Protein AF-A0AAV6TKI2-F1 (afdb_monomer_lite)

pLDDT: mean 81.71, std 17.54, range [33.69, 98.69]

Secondary structure (DSSP, 8-state):
-----------S--------HHHHHHHHHHHHHTTSEE--TT-S--S-EEHHHIIIIIHHHTS---TTTB-TTTTTSSB--GGGTTSHHHHHHHHHHHHHH-THHHH-------TTHHHHHHHHHHHHHHHHHHHHHSTTHHHHHHHHHHHHHHHHHHHHHHHHHHHHHHHHHHHHHHHHHHHHHHHHHHHHHHHHHHHHHHHHHHHHHHHHHHHHHHHHTT-

Structure (mmCIF, N/CA/C/O backbone):
data_AF-A0AAV6TKI2-F1
#
_entry.id   AF-A0AAV6TKI2-F1
#
loop_
_atom_site.group_PDB
_atom_site.id
_atom_site.type_symbol
_atom_site.label_atom_id
_atom_site.label_alt_id
_atom_site.label_comp_id
_atom_site.label_asym_id
_atom_site.label_entity_id
_atom_site.label_seq_id
_atom_site.pdbx_PDB_ins_code
_atom_site.Cartn_x
_atom_site.Cartn_y
_atom_site.Cartn_z
_atom_site.occupancy
_atom_site.B_iso_or_equiv
_atom_site.auth_seq_id
_atom_site.auth_comp_id
_atom_site.auth_asym_id
_atom_site.auth_atom_id
_atom_site.pdbx_PDB_model_num
ATOM 1 N N . MET A 1 1 ? -56.346 10.505 -52.932 1.00 42.72 1 MET A N 1
ATOM 2 C CA . MET A 1 1 ? -55.672 11.186 -54.051 1.00 42.72 1 MET A CA 1
ATOM 3 C C . MET A 1 1 ? -55.663 12.659 -53.722 1.00 42.72 1 MET A C 1
ATOM 5 O O . MET A 1 1 ? -56.732 13.237 -53.723 1.00 42.72 1 MET A O 1
ATOM 9 N N . GLU A 1 2 ? -54.508 13.227 -53.391 1.00 39.06 2 GLU A N 1
ATOM 10 C CA . GLU A 1 2 ? -54.215 14.638 -53.656 1.00 39.06 2 GLU A CA 1
ATOM 11 C C . GLU A 1 2 ? -52.719 14.860 -53.462 1.00 39.06 2 GLU A C 1
ATOM 13 O O . GLU A 1 2 ? -52.149 14.730 -52.381 1.00 39.06 2 GLU A O 1
ATOM 18 N N . SER A 1 3 ? -52.081 15.075 -54.599 1.00 39.72 3 SER A N 1
ATOM 19 C CA . SER A 1 3 ? -50.695 15.447 -54.788 1.00 39.72 3 SER A CA 1
ATOM 20 C C . SER A 1 3 ? -50.534 16.945 -54.560 1.00 39.72 3 SER A C 1
ATOM 22 O O . SER A 1 3 ? -51.169 17.737 -55.253 1.00 39.72 3 SER A O 1
ATOM 24 N N . LEU A 1 4 ? -49.604 17.331 -53.687 1.00 37.88 4 LEU A N 1
ATOM 25 C CA . LEU A 1 4 ? -49.007 18.662 -53.713 1.00 37.88 4 LEU A CA 1
ATOM 26 C C . LEU A 1 4 ? -47.486 18.546 -53.765 1.00 37.88 4 LEU A C 1
ATOM 28 O O . LEU A 1 4 ? -46.812 18.188 -52.802 1.00 37.88 4 LEU A O 1
ATOM 32 N N . ASN A 1 5 ? -46.977 18.886 -54.945 1.00 42.78 5 ASN A N 1
ATOM 33 C CA . ASN A 1 5 ? -45.600 19.258 -55.202 1.00 42.78 5 ASN A CA 1
ATOM 34 C C . ASN A 1 5 ? -45.152 20.363 -54.234 1.00 42.78 5 ASN A C 1
ATOM 36 O O . ASN A 1 5 ? -45.720 21.456 -54.225 1.00 42.78 5 ASN A O 1
ATOM 40 N N . ARG A 1 6 ? -44.048 20.131 -53.521 1.00 35.41 6 ARG A N 1
ATOM 41 C CA . ARG A 1 6 ? -43.104 21.198 -53.178 1.00 35.41 6 ARG A CA 1
ATOM 42 C C . ARG A 1 6 ? -41.714 20.794 -53.625 1.00 35.41 6 ARG A C 1
ATOM 44 O O . ARG A 1 6 ? -41.025 20.000 -52.994 1.00 35.41 6 ARG A O 1
ATOM 51 N N . VAL A 1 7 ? -41.337 21.400 -54.740 1.00 39.75 7 VAL A N 1
ATOM 52 C CA . VAL A 1 7 ? -39.961 21.647 -55.143 1.00 39.75 7 VAL A CA 1
ATOM 53 C C . VAL A 1 7 ? -39.262 22.340 -53.970 1.00 39.75 7 VAL A C 1
ATOM 55 O O . VAL A 1 7 ? -39.586 23.479 -53.643 1.00 39.75 7 VAL A O 1
ATOM 58 N N . SER A 1 8 ? -38.345 21.636 -53.307 1.00 36.00 8 SER A N 1
ATOM 59 C CA . SER A 1 8 ? -37.343 22.268 -52.452 1.00 36.00 8 SER A CA 1
ATOM 60 C C . SER A 1 8 ? -36.069 22.367 -53.267 1.00 36.00 8 SER A C 1
ATOM 62 O O . SER A 1 8 ? -35.327 21.403 -53.455 1.00 36.00 8 SER A O 1
ATOM 64 N N . SER A 1 9 ? -35.904 23.549 -53.836 1.00 34.84 9 SER A N 1
ATOM 65 C CA . SER A 1 9 ? -34.719 24.042 -54.504 1.00 34.84 9 SER A CA 1
ATOM 66 C C . SER A 1 9 ? -33.498 23.784 -53.623 1.00 34.84 9 SER A C 1
ATOM 68 O O . SER A 1 9 ? -33.377 24.366 -52.548 1.00 34.84 9 SER A O 1
ATOM 70 N N . CYS A 1 10 ? -32.590 22.917 -54.074 1.00 37.88 10 CYS A N 1
ATOM 71 C CA . CYS A 1 10 ? -31.246 22.832 -53.513 1.00 37.88 10 CYS A CA 1
ATOM 72 C C . CYS A 1 10 ? -30.584 24.209 -53.663 1.00 37.88 10 CYS A C 1
ATOM 74 O O . CYS A 1 10 ? -30.374 24.641 -54.802 1.00 37.88 10 CYS A O 1
ATOM 76 N N . PRO A 1 11 ? -30.218 24.901 -52.570 1.00 41.47 11 PRO A N 1
ATOM 77 C CA . PRO A 1 11 ? -29.364 26.061 -52.683 1.00 41.47 11 PRO A CA 1
ATOM 78 C C . PRO A 1 11 ? -27.995 25.570 -53.142 1.00 41.47 11 PRO A C 1
ATOM 80 O O . PRO A 1 11 ? -27.318 24.786 -52.473 1.00 41.47 11 PRO A O 1
ATOM 83 N N . LEU A 1 12 ? -27.640 26.020 -54.336 1.00 41.16 12 LEU A N 1
ATOM 84 C CA . LEU A 1 12 ? -26.292 26.046 -54.859 1.00 41.16 12 LEU A CA 1
ATOM 85 C C . LEU A 1 12 ? -25.315 26.546 -53.784 1.00 41.16 12 LEU A C 1
ATOM 87 O O . LEU A 1 12 ? -25.521 27.597 -53.189 1.00 41.16 12 LEU A O 1
ATOM 91 N N . ILE A 1 13 ? -24.230 25.786 -53.625 1.00 45.56 13 ILE A N 1
ATOM 92 C CA . ILE A 1 13 ? -22.906 26.279 -53.235 1.00 45.56 13 ILE A CA 1
ATOM 93 C C . ILE A 1 13 ? -22.903 26.961 -51.855 1.00 45.56 13 ILE A C 1
ATOM 95 O O . ILE A 1 13 ? -22.766 28.173 -51.711 1.00 45.56 13 ILE A O 1
ATOM 99 N N . GLY A 1 14 ? -22.993 26.132 -50.811 1.00 33.69 14 GLY A N 1
ATOM 100 C CA . GLY A 1 14 ? -22.480 26.501 -49.492 1.00 33.69 14 GLY A CA 1
ATOM 101 C C . GLY A 1 14 ? -20.978 26.816 -49.574 1.00 33.69 14 GLY A C 1
ATOM 102 O O . GLY A 1 14 ? -20.303 26.314 -50.480 1.00 33.69 14 GLY A O 1
ATOM 103 N N . PRO A 1 15 ? -20.459 27.655 -48.661 1.00 38.88 15 PRO A N 1
ATOM 104 C CA . PRO A 1 15 ? -19.140 28.267 -48.768 1.00 38.88 15 PRO A CA 1
ATOM 105 C C . PRO A 1 15 ? -18.095 27.191 -49.025 1.00 38.88 15 PRO A C 1
ATOM 107 O O . PRO A 1 15 ? -18.151 26.128 -48.404 1.00 38.88 15 PRO A O 1
ATOM 110 N N . THR A 1 16 ? -17.159 27.459 -49.940 1.00 48.41 16 THR A N 1
ATOM 111 C CA . THR A 1 16 ? -15.923 26.689 -50.096 1.00 48.41 16 THR A CA 1
ATOM 112 C C . THR A 1 16 ? -15.377 26.427 -48.703 1.00 48.41 16 THR A C 1
ATOM 114 O O . THR A 1 16 ? -14.825 27.331 -48.076 1.00 48.41 16 THR A O 1
ATOM 117 N N . ILE A 1 17 ? -15.629 25.223 -48.179 1.00 54.22 17 ILE A N 1
ATOM 118 C CA . ILE A 1 17 ? -15.127 24.803 -46.881 1.00 54.22 17 ILE A CA 1
ATOM 119 C C . ILE A 1 17 ? -13.629 24.857 -47.090 1.00 54.22 17 ILE A C 1
ATOM 121 O O . ILE A 1 17 ? -13.087 23.994 -47.781 1.00 54.22 17 ILE A O 1
ATOM 125 N N . ASN A 1 18 ? -12.995 25.910 -46.571 1.00 52.28 18 ASN A N 1
ATOM 126 C CA . ASN A 1 18 ? -11.557 25.984 -46.417 1.00 52.28 18 ASN A CA 1
ATOM 127 C C . ASN A 1 18 ? -11.199 24.717 -45.659 1.00 52.28 18 ASN A C 1
ATOM 129 O O . ASN A 1 18 ? -11.422 24.612 -44.453 1.00 52.28 18 ASN A O 1
ATOM 133 N N . SER A 1 19 ? -10.801 23.689 -46.404 1.00 60.97 19 SER A N 1
ATOM 134 C CA . SER A 1 19 ? -10.522 22.385 -45.846 1.00 60.97 19 SER A CA 1
ATOM 135 C C . SER A 1 19 ? -9.403 22.617 -44.857 1.00 60.97 19 SER A C 1
ATOM 137 O O . SER A 1 19 ? -8.318 23.029 -45.273 1.00 60.97 19 SER A O 1
ATOM 139 N N . SER A 1 20 ? -9.698 22.431 -43.567 1.00 77.88 20 SER A N 1
ATOM 140 C CA . SER A 1 20 ? -8.737 22.671 -42.496 1.00 77.88 20 SER A CA 1
ATOM 141 C C . SER A 1 20 ? -7.386 22.063 -42.894 1.00 77.88 20 SER A C 1
ATOM 143 O O . SER A 1 20 ? -7.364 20.932 -43.398 1.00 77.88 20 SER A O 1
ATOM 145 N N . PRO A 1 21 ? -6.255 22.756 -42.683 1.00 80.69 21 PRO A N 1
ATOM 146 C CA . PRO A 1 21 ? -4.934 22.199 -42.963 1.00 80.69 21 PRO A CA 1
ATOM 147 C C . PRO A 1 21 ? -4.733 20.799 -42.356 1.00 80.69 21 PRO A C 1
ATOM 149 O O . PRO A 1 21 ? -4.059 19.952 -42.946 1.00 80.69 21 PRO A O 1
ATOM 152 N N . LEU A 1 22 ? -5.385 20.507 -41.220 1.00 79.94 22 LEU A N 1
ATOM 153 C CA . LEU A 1 22 ? -5.382 19.181 -40.598 1.00 79.94 22 LEU A CA 1
ATOM 154 C C . LEU A 1 22 ? -6.193 18.142 -41.375 1.00 79.94 22 LEU A C 1
ATOM 156 O O . LEU A 1 22 ? -5.762 16.996 -41.463 1.00 79.94 22 LEU A O 1
ATOM 160 N N . TYR A 1 23 ? -7.320 18.526 -41.978 1.00 81.56 23 TYR A N 1
ATOM 161 C CA . TYR A 1 23 ? -8.088 17.647 -42.860 1.00 81.56 23 TYR A CA 1
ATOM 162 C C . TYR A 1 23 ? -7.275 17.261 -44.098 1.00 81.56 23 TYR A C 1
ATOM 164 O O . TYR A 1 23 ? -7.176 16.080 -44.424 1.00 81.56 23 TYR A O 1
ATOM 172 N N . VAL A 1 24 ? -6.632 18.236 -44.752 1.00 81.38 24 VAL A N 1
ATOM 173 C CA . VAL A 1 24 ? -5.765 17.979 -45.916 1.00 81.38 24 VAL A CA 1
ATOM 174 C C . VAL A 1 24 ? -4.606 17.064 -45.524 1.00 81.38 24 VAL A C 1
ATOM 176 O O . VAL A 1 24 ? -4.326 16.080 -46.207 1.00 81.38 24 VAL A O 1
ATOM 179 N N . ARG A 1 25 ? -3.967 17.332 -44.379 1.00 81.12 25 ARG A N 1
ATOM 180 C CA . ARG A 1 25 ? -2.873 16.509 -43.852 1.00 81.12 25 ARG A CA 1
ATOM 181 C C . ARG A 1 25 ? -3.316 15.079 -43.542 1.00 81.12 25 ARG A C 1
ATOM 183 O O . ARG A 1 25 ? -2.632 14.139 -43.937 1.00 81.12 25 ARG A O 1
ATOM 190 N N . TYR A 1 26 ? -4.448 14.907 -42.866 1.00 82.06 26 TYR A N 1
ATOM 191 C CA . TYR A 1 26 ? -5.026 13.599 -42.559 1.00 82.06 26 TYR A CA 1
ATOM 192 C C . TYR A 1 26 ? -5.370 12.821 -43.831 1.00 82.06 26 TYR A C 1
ATOM 194 O O . TYR A 1 26 ? -4.965 11.669 -43.985 1.00 82.06 26 TYR A O 1
ATOM 202 N N . HIS A 1 27 ? -6.048 13.468 -44.778 1.00 80.56 27 HIS A N 1
ATOM 203 C CA . HIS A 1 27 ? -6.454 12.839 -46.026 1.00 80.56 27 HIS A CA 1
ATOM 204 C C . HIS A 1 27 ? -5.249 12.438 -46.887 1.00 80.56 27 HIS A C 1
ATOM 206 O O . HIS A 1 27 ? -5.222 11.329 -47.418 1.00 80.56 27 HIS A O 1
ATOM 212 N N . ASN A 1 28 ? -4.220 13.288 -46.976 1.00 79.06 28 ASN A N 1
ATOM 213 C CA . ASN A 1 28 ? -2.973 12.957 -47.669 1.00 79.06 28 ASN A CA 1
ATOM 214 C C . ASN A 1 28 ? -2.253 11.778 -47.010 1.00 79.06 28 ASN A C 1
ATOM 216 O O . ASN A 1 28 ? -1.777 10.891 -47.714 1.00 79.06 28 ASN A O 1
ATOM 220 N N . LEU A 1 29 ? -2.209 11.723 -45.675 1.00 80.06 29 LEU A N 1
ATOM 221 C CA . LEU A 1 29 ? -1.614 10.592 -44.961 1.00 80.06 29 LEU A CA 1
ATOM 222 C C . LEU A 1 29 ? -2.352 9.290 -45.263 1.00 80.06 29 LEU A C 1
ATOM 224 O O . LEU A 1 29 ? -1.705 8.317 -45.636 1.00 80.06 29 LEU A O 1
ATOM 228 N N . ILE A 1 30 ? -3.685 9.276 -45.197 1.00 80.44 30 ILE A N 1
ATOM 229 C CA . ILE A 1 30 ? -4.452 8.084 -45.581 1.00 80.44 30 ILE A CA 1
ATOM 230 C C . ILE A 1 30 ? -4.172 7.722 -47.036 1.00 80.44 30 ILE A C 1
ATOM 232 O O . ILE A 1 30 ? -3.887 6.566 -47.327 1.00 80.44 30 ILE A O 1
ATOM 236 N N . TYR A 1 31 ? -4.244 8.696 -47.948 1.00 80.12 31 TYR A N 1
ATOM 237 C CA . TYR A 1 31 ? -4.097 8.471 -49.383 1.00 80.12 31 TYR A CA 1
ATOM 238 C C . TYR A 1 31 ? -2.733 7.871 -49.741 1.00 80.12 31 TYR A C 1
ATOM 240 O O . TYR A 1 31 ? -2.677 6.856 -50.432 1.00 80.12 31 TYR A O 1
ATOM 248 N N . HIS A 1 32 ? -1.644 8.442 -49.223 1.00 76.00 32 HIS A N 1
ATOM 249 C CA . HIS A 1 32 ? -0.286 7.960 -49.483 1.00 76.00 32 HIS A CA 1
ATOM 250 C C . HIS A 1 32 ? 0.039 6.639 -48.785 1.00 76.00 32 HIS A C 1
ATOM 252 O O . HIS A 1 32 ? 0.946 5.931 -49.217 1.00 76.00 32 HIS A O 1
ATOM 258 N N . ARG A 1 33 ? -0.690 6.291 -47.721 1.00 76.62 33 ARG A N 1
ATOM 259 C CA . ARG A 1 33 ? -0.453 5.078 -46.930 1.00 76.62 33 ARG A CA 1
ATOM 260 C C . ARG A 1 33 ? -1.453 3.961 -47.218 1.00 76.62 33 ARG A C 1
ATOM 262 O O . ARG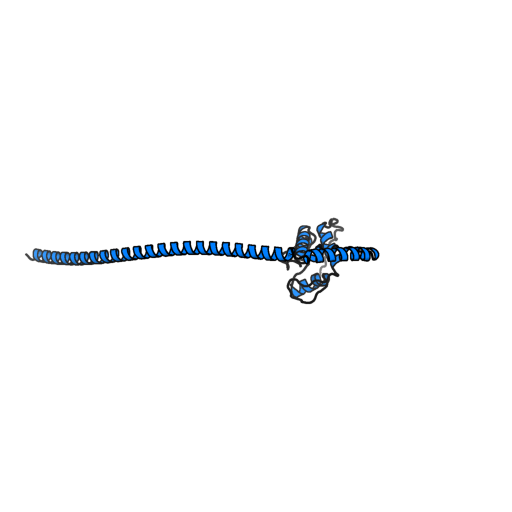 A 1 33 ? -1.364 2.920 -46.583 1.00 76.62 33 ARG A O 1
ATOM 269 N N . LYS A 1 34 ? -2.352 4.108 -48.203 1.00 73.06 34 LYS A N 1
ATOM 270 C CA . LYS A 1 34 ? -3.307 3.046 -48.591 1.00 73.06 34 LYS A CA 1
ATOM 271 C C . LYS A 1 34 ? -2.631 1.708 -48.901 1.00 73.06 34 LYS A C 1
ATOM 273 O O . LYS A 1 34 ? -3.230 0.673 -48.641 1.00 73.06 34 LYS A O 1
ATOM 278 N N . ALA A 1 35 ? -1.413 1.749 -49.443 1.00 73.19 35 ALA A N 1
ATOM 279 C CA . ALA A 1 35 ? -0.619 0.572 -49.792 1.00 73.19 35 ALA A CA 1
ATOM 280 C C . ALA A 1 35 ? 0.257 0.045 -48.639 1.00 73.19 35 ALA A C 1
ATOM 282 O O . ALA A 1 35 ? 0.903 -0.986 -48.796 1.00 73.19 35 ALA A O 1
ATOM 283 N N . CYS A 1 36 ? 0.312 0.736 -47.495 1.00 81.81 36 CYS A N 1
ATOM 284 C CA . CYS A 1 36 ? 1.012 0.217 -46.327 1.00 81.81 36 CYS A CA 1
ATOM 285 C C . CYS A 1 36 ? 0.222 -0.953 -45.746 1.00 81.81 36 CYS A C 1
ATOM 287 O O . CYS A 1 36 ? -0.996 -0.861 -45.574 1.00 81.81 36 CYS A O 1
ATOM 289 N N . LEU A 1 37 ? 0.940 -2.029 -45.439 1.00 85.56 37 LEU A N 1
ATOM 290 C CA . LEU A 1 37 ? 0.397 -3.135 -44.674 1.00 85.56 37 LEU A CA 1
ATOM 291 C C . LEU A 1 37 ? 0.392 -2.752 -43.197 1.00 85.56 37 LEU A C 1
ATOM 293 O O . LEU A 1 37 ? 1.377 -2.218 -42.685 1.00 85.56 37 LEU A O 1
ATOM 297 N N . VAL A 1 38 ? -0.727 -3.008 -42.536 1.00 85.75 38 VAL A N 1
ATOM 298 C CA . VAL A 1 38 ? -0.900 -2.827 -41.100 1.00 85.75 38 VAL A CA 1
ATOM 299 C C . VAL A 1 38 ? -1.464 -4.104 -40.503 1.00 85.75 38 VAL A C 1
ATOM 301 O O . VAL A 1 38 ? -2.279 -4.788 -41.120 1.00 85.75 38 VAL A O 1
ATOM 304 N N . THR A 1 39 ? -1.027 -4.419 -39.293 1.00 87.00 39 THR A N 1
ATOM 305 C CA . THR A 1 39 ? -1.658 -5.425 -38.445 1.00 87.00 39 THR A CA 1
ATOM 306 C C . THR A 1 39 ? -2.601 -4.725 -37.479 1.00 87.00 39 THR A C 1
ATOM 308 O O . THR A 1 39 ? -2.381 -3.571 -37.097 1.00 87.00 39 THR A O 1
ATOM 311 N N . CYS A 1 40 ? -3.686 -5.400 -37.102 1.00 87.00 40 CYS A N 1
ATOM 312 C CA . CYS A 1 40 ? -4.579 -4.838 -36.105 1.00 87.00 40 CYS A CA 1
ATOM 313 C C . CYS A 1 40 ? -3.856 -4.784 -34.747 1.00 87.00 40 CYS A C 1
ATOM 315 O O . CYS A 1 40 ? -3.429 -5.831 -34.258 1.00 87.00 40 CYS A O 1
ATOM 317 N N . PRO A 1 41 ? -3.758 -3.611 -34.094 1.00 83.12 41 PRO A N 1
ATOM 318 C CA . PRO A 1 41 ? -3.094 -3.486 -32.793 1.00 83.12 41 PRO A CA 1
ATOM 319 C C . PRO A 1 41 ? -3.847 -4.204 -31.661 1.00 83.12 41 PRO A C 1
ATOM 321 O O . PRO A 1 41 ? -3.321 -4.348 -30.563 1.00 83.12 41 PRO A O 1
ATOM 324 N N . PHE A 1 42 ? -5.073 -4.663 -31.926 1.00 83.62 42 PHE A N 1
ATOM 325 C CA . PHE A 1 42 ? -5.895 -5.445 -31.003 1.00 83.62 42 PHE A CA 1
ATOM 326 C C . PHE A 1 42 ? -5.818 -6.957 -31.270 1.00 83.62 42 PHE A C 1
ATOM 328 O O . PHE A 1 42 ? -6.586 -7.716 -30.686 1.00 83.62 42 PHE A O 1
ATOM 335 N N . SER A 1 43 ? -4.911 -7.393 -32.152 1.00 79.94 43 SER A N 1
ATOM 336 C CA . SER A 1 43 ? -4.570 -8.803 -32.402 1.00 79.94 43 SER A CA 1
ATOM 337 C C . SER A 1 43 ? -5.734 -9.709 -32.824 1.00 79.94 43 SER A C 1
ATOM 339 O O . SER A 1 43 ? -5.656 -10.925 -32.684 1.00 79.94 43 SER A O 1
ATOM 341 N N . CYS A 1 44 ? -6.817 -9.149 -33.366 1.00 82.94 44 CYS A N 1
ATOM 342 C CA . CYS A 1 44 ? -7.976 -9.920 -33.831 1.00 82.94 44 CYS A CA 1
ATOM 343 C C . CYS A 1 44 ? -7.785 -10.537 -35.230 1.00 82.94 44 CYS A C 1
ATOM 345 O O . CYS A 1 44 ? -8.542 -11.422 -35.616 1.00 82.94 44 CYS A O 1
ATOM 347 N N . SER A 1 45 ? -6.760 -10.112 -35.974 1.00 72.62 45 SER A N 1
ATOM 348 C CA . SER A 1 45 ? -6.309 -10.746 -37.217 1.00 72.62 45 SER A CA 1
ATOM 349 C C . SER A 1 45 ? -4.780 -10.783 -37.233 1.00 72.62 45 SER A C 1
ATOM 351 O O . SER A 1 45 ? -4.145 -9.731 -37.143 1.00 72.62 45 SER A O 1
ATOM 353 N N . GLY A 1 46 ? -4.194 -11.980 -37.327 1.00 76.06 46 GLY A N 1
ATOM 354 C CA . GLY A 1 46 ? -2.738 -12.154 -37.402 1.00 76.06 46 GLY A CA 1
ATOM 355 C C . GLY A 1 46 ? -2.137 -11.700 -38.736 1.00 76.06 46 GLY A C 1
ATOM 356 O O . GLY A 1 46 ? -0.967 -11.325 -38.785 1.00 76.06 46 GLY A O 1
ATOM 357 N N . ASP A 1 47 ? -2.945 -11.675 -39.798 1.00 86.62 47 ASP A N 1
ATOM 358 C CA . ASP A 1 47 ? -2.480 -11.347 -41.141 1.00 86.62 47 ASP A CA 1
ATOM 359 C C . ASP A 1 47 ? -2.406 -9.827 -41.372 1.00 86.62 47 ASP A C 1
ATOM 361 O O . ASP A 1 47 ? -3.369 -9.102 -41.083 1.00 86.62 47 ASP A O 1
ATOM 365 N N . PRO A 1 48 ? -1.285 -9.312 -41.914 1.00 88.31 48 PRO A N 1
ATOM 366 C CA . PRO A 1 48 ? -1.195 -7.930 -42.360 1.00 88.31 48 PRO A CA 1
ATOM 367 C C . PRO A 1 48 ? -2.196 -7.650 -43.485 1.00 88.31 48 PRO A C 1
ATOM 369 O O . PRO A 1 48 ? -2.283 -8.399 -44.455 1.00 88.31 48 PRO A O 1
ATOM 372 N N . MET A 1 49 ? -2.895 -6.522 -43.402 1.00 90.69 49 MET A N 1
ATOM 373 C CA . MET A 1 49 ? -3.847 -6.072 -44.423 1.00 90.69 49 MET A CA 1
ATOM 374 C C . MET A 1 49 ? -3.522 -4.659 -44.889 1.00 90.69 49 MET A C 1
ATOM 376 O O . MET A 1 49 ? -2.807 -3.914 -44.217 1.00 90.69 49 MET A O 1
ATOM 380 N N . SER A 1 50 ? -4.053 -4.252 -46.040 1.00 88.62 50 SER A N 1
ATOM 381 C CA . SER A 1 50 ? -3.845 -2.878 -46.506 1.00 88.62 50 SER A CA 1
ATOM 382 C C . SER A 1 50 ? -4.495 -1.871 -45.548 1.00 88.62 50 SER A C 1
ATOM 384 O O . SER A 1 50 ? -5.590 -2.098 -45.031 1.00 88.62 50 SER A O 1
ATOM 386 N N . PHE A 1 51 ? -3.878 -0.706 -45.341 1.00 85.81 51 PHE A N 1
ATOM 387 C CA . PHE A 1 51 ? -4.438 0.331 -44.463 1.00 85.81 51 PHE A CA 1
ATOM 388 C C . PHE A 1 51 ? -5.860 0.761 -44.874 1.00 85.81 51 PHE A C 1
ATOM 390 O O . PHE A 1 51 ? -6.705 1.080 -44.037 1.00 85.81 51 PHE A O 1
ATOM 397 N N . GLY A 1 52 ? -6.153 0.747 -46.178 1.00 84.75 52 GLY A N 1
ATOM 398 C CA . GLY A 1 52 ? -7.490 1.045 -46.696 1.00 84.75 52 GLY A CA 1
ATOM 399 C C . GLY A 1 52 ? -8.534 -0.047 -46.426 1.00 84.75 52 GLY A C 1
ATOM 400 O O . GLY A 1 52 ? -9.723 0.264 -46.356 1.00 84.75 52 GLY A O 1
ATOM 401 N N . GLU A 1 53 ? -8.116 -1.304 -46.306 1.00 88.69 53 GLU A N 1
ATOM 402 C CA . GLU A 1 53 ? -8.958 -2.441 -45.915 1.00 88.69 53 GLU A CA 1
ATOM 403 C C . GLU A 1 53 ? -9.179 -2.465 -44.404 1.00 88.69 53 GLU A C 1
ATOM 405 O O . GLU A 1 53 ? -10.327 -2.571 -43.967 1.00 88.69 53 GLU A O 1
ATOM 410 N N . PHE A 1 54 ? -8.121 -2.202 -43.630 1.00 89.62 54 PHE A N 1
ATOM 411 C CA . PHE A 1 54 ? -8.198 -2.005 -42.185 1.00 89.62 54 PHE A CA 1
ATOM 412 C C . PHE A 1 54 ? -9.282 -0.977 -41.821 1.00 89.62 54 PHE A C 1
ATOM 414 O O . PHE A 1 54 ? -10.222 -1.274 -41.086 1.00 89.62 54 PHE A O 1
ATOM 421 N N . LEU A 1 55 ? -9.225 0.223 -42.411 1.00 86.44 55 LEU A N 1
ATOM 422 C CA . LEU A 1 55 ? -10.173 1.295 -42.090 1.00 86.44 55 LEU A CA 1
ATOM 423 C C . LEU A 1 55 ? -11.614 1.045 -42.566 1.00 86.44 55 LEU A C 1
ATOM 425 O O . LEU A 1 55 ? -12.544 1.541 -41.931 1.00 86.44 55 LEU A O 1
ATOM 429 N N . ARG A 1 56 ? -11.820 0.353 -43.696 1.00 85.00 56 ARG A N 1
ATOM 430 C CA . ARG A 1 56 ? -13.156 0.216 -44.314 1.00 85.00 56 ARG A CA 1
ATOM 431 C C . ARG A 1 56 ? -13.900 -1.048 -43.904 1.00 85.00 56 ARG A C 1
ATOM 433 O O . ARG A 1 56 ? -15.116 -0.989 -43.743 1.00 85.00 56 ARG A O 1
ATOM 440 N N . VAL A 1 57 ? -13.185 -2.163 -43.808 1.00 87.88 57 VAL A N 1
ATOM 441 C CA . VAL A 1 57 ? -13.765 -3.498 -43.629 1.00 87.88 57 VAL A CA 1
ATOM 442 C C . VAL A 1 57 ? -13.531 -3.939 -42.194 1.00 87.88 57 VAL A C 1
ATOM 444 O O . VAL A 1 57 ? -14.479 -4.047 -41.421 1.00 87.88 57 VAL A O 1
ATOM 447 N N . HIS A 1 58 ? -12.266 -4.041 -41.790 1.00 91.81 58 HIS A N 1
ATOM 448 C CA . HIS A 1 58 ? -11.891 -4.593 -40.492 1.00 91.81 58 HIS A CA 1
ATOM 449 C C . HIS A 1 58 ? -12.475 -3.807 -39.309 1.00 91.81 58 HIS A C 1
ATOM 451 O O . HIS A 1 58 ? -13.135 -4.378 -38.444 1.00 91.81 58 HIS A O 1
ATOM 457 N N . MET A 1 59 ? -12.315 -2.480 -39.290 1.00 91.00 59 MET A N 1
ATOM 458 C CA . MET A 1 59 ? -12.850 -1.652 -38.201 1.00 91.00 59 MET A CA 1
ATOM 459 C C . MET A 1 59 ? -14.377 -1.732 -38.072 1.00 91.00 59 MET A C 1
ATOM 461 O O . MET A 1 59 ? -14.906 -1.646 -36.963 1.00 91.00 59 MET A O 1
ATOM 465 N N . LYS A 1 60 ? -15.086 -1.912 -39.190 1.00 90.56 60 LYS A N 1
ATOM 466 C CA . LYS A 1 60 ? -16.546 -2.002 -39.211 1.00 90.56 60 LYS A CA 1
ATOM 467 C C . LYS A 1 60 ? -17.031 -3.388 -38.791 1.00 90.56 60 LYS A C 1
ATOM 469 O O . LYS A 1 60 ? -17.972 -3.480 -38.015 1.00 90.56 60 LYS A O 1
ATOM 474 N N . GLU A 1 61 ? -16.423 -4.442 -39.317 1.00 92.31 61 GLU A N 1
ATOM 475 C CA . GLU A 1 61 ? -16.910 -5.815 -39.152 1.00 92.31 61 GLU A CA 1
ATOM 476 C C . GLU A 1 61 ? -16.409 -6.456 -37.857 1.00 92.31 61 GLU A C 1
ATOM 478 O O . GLU A 1 61 ? -17.174 -7.131 -37.176 1.00 92.31 61 GLU A O 1
ATOM 483 N N . VAL A 1 62 ? -15.157 -6.191 -37.474 1.00 91.69 62 VAL A N 1
ATOM 484 C CA . VAL A 1 62 ? -14.534 -6.796 -36.287 1.00 91.69 62 VAL A CA 1
ATOM 485 C C . VAL A 1 62 ? -14.758 -5.942 -35.043 1.00 91.69 62 VAL A C 1
ATOM 487 O O . VAL A 1 62 ? -15.107 -6.458 -33.985 1.00 91.69 62 VAL A O 1
ATOM 490 N N . HIS A 1 63 ? -14.595 -4.622 -35.166 1.00 89.06 63 HIS A N 1
ATOM 491 C CA . HIS A 1 63 ? -14.695 -3.702 -34.028 1.00 89.06 63 HIS A CA 1
ATOM 492 C C . HIS A 1 63 ? -16.026 -2.946 -33.945 1.00 89.06 63 HIS A C 1
ATOM 494 O O . HIS A 1 63 ? -16.217 -2.170 -33.012 1.00 89.06 63 HIS A O 1
ATOM 500 N N . GLN A 1 64 ? -16.947 -3.157 -34.893 1.00 91.44 64 GLN A N 1
ATOM 501 C CA . GLN A 1 64 ? -18.258 -2.490 -34.939 1.00 91.44 64 GLN A CA 1
ATOM 502 C C . GLN A 1 64 ? -18.170 -0.949 -34.934 1.00 91.44 64 GLN A C 1
ATOM 504 O O . GLN A 1 64 ? -19.110 -0.255 -34.545 1.00 91.44 64 GLN A O 1
ATOM 509 N N . VAL A 1 65 ? -17.050 -0.383 -35.404 1.00 90.06 65 VAL A N 1
ATOM 510 C CA . VAL A 1 65 ? -16.827 1.067 -35.452 1.00 90.06 65 VAL A CA 1
ATOM 511 C C . VAL A 1 65 ? -17.183 1.605 -36.831 1.00 90.06 65 VAL A C 1
ATOM 513 O O . VAL A 1 65 ? -16.541 1.297 -37.837 1.00 90.06 65 VAL A O 1
ATOM 516 N N . ASN A 1 66 ? -18.177 2.491 -36.885 1.00 85.69 66 ASN A N 1
ATOM 517 C CA . ASN A 1 66 ? -18.503 3.214 -38.107 1.00 85.69 66 ASN A CA 1
ATOM 518 C C . ASN A 1 66 ? -17.641 4.480 -38.233 1.00 85.69 66 ASN A C 1
ATOM 520 O O . ASN A 1 66 ? -17.909 5.497 -37.589 1.00 85.69 66 ASN A O 1
ATOM 524 N N . ALA A 1 67 ? -16.658 4.446 -39.137 1.00 82.88 67 ALA A N 1
ATOM 525 C CA . ALA A 1 67 ? -15.755 5.567 -39.422 1.00 82.88 67 ALA A CA 1
ATOM 526 C C . ALA A 1 67 ? -16.459 6.859 -39.900 1.00 82.88 67 ALA A C 1
ATOM 528 O O . ALA A 1 67 ? -15.819 7.905 -40.013 1.00 82.88 67 ALA A O 1
ATOM 529 N N . SER A 1 68 ? -17.768 6.815 -40.179 1.00 85.81 68 SER A N 1
ATOM 530 C CA . SER A 1 68 ? -18.576 7.999 -40.505 1.00 85.81 68 SER A CA 1
ATOM 531 C C . SER A 1 68 ? -18.915 8.849 -39.278 1.00 85.81 68 SER A C 1
ATOM 533 O O . SER A 1 68 ? -19.121 10.053 -39.428 1.00 85.81 68 SER A O 1
ATOM 535 N N . HIS A 1 69 ? -18.949 8.247 -38.085 1.00 90.12 69 HIS A N 1
ATOM 536 C CA . HIS A 1 69 ? -19.416 8.880 -36.841 1.00 90.12 69 HIS A CA 1
ATOM 537 C C . HIS A 1 69 ? -18.470 8.692 -35.655 1.00 90.12 69 HIS A C 1
ATOM 539 O O . HIS A 1 69 ? -18.699 9.264 -34.596 1.00 90.12 69 HIS A O 1
ATOM 545 N N . ALA A 1 70 ? -17.427 7.879 -35.809 1.00 91.81 70 ALA A N 1
ATOM 546 C CA . ALA A 1 70 ? -16.560 7.493 -34.711 1.00 91.81 70 ALA A CA 1
ATOM 547 C C . ALA A 1 70 ? -15.115 7.290 -35.180 1.00 91.81 70 ALA A C 1
ATOM 549 O O . ALA A 1 70 ? -14.856 6.905 -36.325 1.00 91.81 70 ALA A O 1
ATOM 550 N N . CYS A 1 71 ? -14.157 7.572 -34.298 1.00 93.50 71 CYS A N 1
ATOM 551 C CA . CYS A 1 71 ? -12.734 7.458 -34.596 1.00 93.50 71 CYS A CA 1
ATOM 552 C C . CYS A 1 71 ? -12.322 5.985 -34.734 1.00 93.50 71 CYS A C 1
ATOM 554 O O . CYS A 1 71 ? -12.415 5.244 -33.753 1.00 93.50 71 CYS A O 1
ATOM 556 N N . PRO A 1 72 ? -11.809 5.550 -35.903 1.00 87.75 72 PRO A N 1
ATOM 557 C CA . PRO A 1 72 ? -11.374 4.168 -36.085 1.00 87.75 72 PRO A CA 1
ATOM 558 C C . PRO A 1 72 ? -10.114 3.847 -35.271 1.00 87.75 72 PRO A C 1
ATOM 560 O O . PRO A 1 72 ? -9.834 2.694 -34.992 1.00 87.75 72 PRO A O 1
ATOM 563 N N . PHE A 1 73 ? -9.350 4.854 -34.857 1.00 90.94 73 PHE A N 1
ATOM 564 C CA . PHE A 1 73 ? -8.097 4.638 -34.144 1.00 90.94 73 PHE A CA 1
ATOM 565 C C . PHE A 1 73 ? -8.332 4.448 -32.635 1.00 90.94 73 PHE A C 1
ATOM 567 O O . PHE A 1 73 ? -7.768 3.553 -32.023 1.00 90.94 73 PHE A O 1
ATOM 574 N N . CYS A 1 74 ? -9.244 5.198 -32.015 1.00 91.56 74 CYS A N 1
ATOM 575 C CA . CYS A 1 74 ? -9.551 5.011 -30.592 1.00 91.56 74 CYS A CA 1
ATOM 576 C C . CYS A 1 74 ? -10.753 4.079 -30.342 1.00 91.56 74 CYS A C 1
ATOM 578 O O . CYS A 1 74 ? -11.435 4.229 -29.327 1.00 91.56 74 CYS A O 1
ATOM 580 N N . LEU A 1 75 ? -11.056 3.167 -31.276 1.00 88.62 75 LEU A N 1
ATOM 581 C CA . LEU A 1 75 ? -12.193 2.235 -31.203 1.00 88.62 75 LEU A CA 1
ATOM 582 C C . LEU A 1 75 ? -13.542 2.918 -30.908 1.00 88.62 75 LEU A C 1
ATOM 584 O O . LEU A 1 75 ? -14.353 2.439 -30.124 1.00 88.62 75 LEU A O 1
ATOM 588 N N . GLY A 1 76 ? -13.763 4.092 -31.495 1.00 87.81 76 GLY A N 1
ATOM 589 C CA . GLY A 1 76 ? -15.004 4.843 -31.340 1.00 87.81 76 GLY A CA 1
ATOM 590 C C . GLY A 1 76 ? -15.240 5.495 -29.975 1.00 87.81 76 GLY A C 1
ATOM 591 O O . GLY A 1 76 ? -16.329 6.021 -29.752 1.00 87.81 76 GLY A O 1
ATOM 592 N N . ARG A 1 77 ? -14.226 5.545 -29.093 1.00 91.31 77 ARG A N 1
ATOM 593 C CA . ARG A 1 77 ? -14.267 6.370 -27.864 1.00 91.31 77 ARG A CA 1
ATOM 594 C C . ARG A 1 77 ? -14.518 7.853 -28.149 1.00 91.31 77 ARG A C 1
ATOM 596 O O . ARG A 1 77 ? -15.099 8.544 -27.325 1.00 91.31 77 ARG A O 1
ATOM 603 N N . PHE A 1 78 ? -14.082 8.326 -29.312 1.00 92.88 78 PHE A N 1
ATOM 604 C CA . PHE A 1 78 ? -14.350 9.666 -29.804 1.00 92.88 78 PHE A CA 1
ATOM 605 C C . PHE A 1 78 ? -15.341 9.594 -30.963 1.00 92.88 78 PHE A C 1
ATOM 607 O O . PHE A 1 78 ? -15.109 8.866 -31.937 1.00 92.88 78 PHE A O 1
ATOM 614 N N . GLN A 1 79 ? -16.436 10.341 -30.846 1.00 94.81 79 GLN A N 1
ATOM 615 C CA . GLN A 1 79 ? -17.560 10.350 -31.781 1.00 94.81 79 GLN A CA 1
ATOM 616 C C . GLN A 1 79 ? -17.852 11.774 -32.246 1.00 94.81 79 GLN A C 1
ATOM 618 O O . GLN A 1 79 ? -17.502 12.736 -31.570 1.00 94.81 79 GLN A O 1
ATOM 623 N N . TRP A 1 80 ? -18.482 11.906 -33.408 1.00 94.12 80 TRP A N 1
ATOM 624 C CA . TRP A 1 80 ? -18.840 13.198 -33.988 1.00 94.12 80 TRP A CA 1
ATOM 625 C C . TRP A 1 80 ? -20.129 13.104 -34.802 1.00 94.12 80 TRP A C 1
ATOM 627 O O . TRP A 1 80 ? -20.495 12.045 -35.333 1.00 94.12 80 TRP A O 1
ATOM 637 N N . LEU A 1 81 ? -20.798 14.244 -34.978 1.00 92.88 81 LEU A N 1
ATOM 638 C CA . LEU A 1 81 ? -21.923 14.343 -35.902 1.00 92.88 81 LEU A CA 1
ATOM 639 C C . LEU A 1 81 ? -21.429 14.306 -37.350 1.00 92.88 81 LEU A C 1
ATOM 641 O O . LEU A 1 81 ? -20.334 14.760 -37.675 1.00 92.88 81 LEU A O 1
ATOM 645 N N . ARG A 1 82 ? -22.262 13.816 -38.277 1.00 87.31 82 ARG A N 1
ATOM 646 C CA . ARG A 1 82 ? -21.882 13.665 -39.698 1.00 87.31 82 ARG A CA 1
ATOM 647 C C . ARG A 1 82 ? -21.324 14.955 -40.317 1.00 87.31 82 ARG A C 1
ATOM 649 O O . ARG A 1 82 ? -20.406 14.901 -41.131 1.00 87.31 82 ARG A O 1
ATOM 656 N N . GLN A 1 83 ? -21.875 16.100 -39.921 1.00 89.88 83 GLN A N 1
ATOM 657 C CA . GLN A 1 83 ? -21.466 17.431 -40.378 1.00 89.88 83 GLN A CA 1
ATOM 658 C C . GLN A 1 83 ? -20.108 17.888 -39.819 1.00 89.88 83 GLN A C 1
ATOM 660 O O . GLN A 1 83 ? -19.417 18.688 -40.442 1.00 89.88 83 GLN A O 1
ATOM 665 N N . GLU A 1 84 ? -19.680 17.324 -38.692 1.00 89.62 84 GLU A N 1
ATOM 666 C CA . GLU A 1 84 ? -18.443 17.673 -37.989 1.00 89.62 84 GLU A CA 1
ATOM 667 C C . GLU A 1 84 ? -17.256 16.816 -38.427 1.00 89.62 84 GLU A C 1
ATOM 669 O O . GLU A 1 84 ? -16.128 17.090 -38.041 1.00 89.62 84 GLU A O 1
ATOM 674 N N . ALA A 1 85 ? -17.452 15.813 -39.288 1.00 86.38 85 ALA A N 1
ATOM 675 C CA . ALA A 1 85 ? -16.387 14.898 -39.713 1.00 86.38 85 ALA A CA 1
ATOM 676 C C . ALA A 1 85 ? -15.168 15.596 -40.364 1.00 86.38 85 ALA A C 1
ATOM 678 O O . ALA A 1 85 ? -14.101 14.986 -40.511 1.00 86.38 85 ALA A O 1
ATOM 679 N N . ARG A 1 86 ? -15.338 16.855 -40.796 1.00 87.56 86 ARG A N 1
ATOM 680 C CA . ARG A 1 86 ? -14.306 17.728 -41.378 1.00 87.56 86 ARG A CA 1
ATOM 681 C C . ARG A 1 86 ? -13.848 18.851 -40.439 1.00 87.56 86 ARG A C 1
ATOM 683 O O . ARG A 1 86 ? -13.020 19.658 -40.855 1.00 87.56 86 ARG A O 1
ATOM 690 N N . SER A 1 87 ? -14.361 18.911 -39.211 1.00 89.94 87 SER A N 1
ATOM 691 C CA . SER A 1 87 ? -13.953 19.911 -38.227 1.00 89.94 87 SER A CA 1
ATOM 692 C C . SER A 1 87 ? -12.474 19.745 -37.881 1.00 89.94 87 SER A C 1
ATOM 694 O O . SER A 1 87 ? -11.887 18.664 -38.015 1.00 89.94 87 SER A O 1
ATOM 696 N N . GLU A 1 88 ? -11.840 20.838 -37.474 1.00 90.12 88 GLU A N 1
ATOM 697 C CA . GLU A 1 88 ? -10.429 20.808 -37.106 1.00 90.12 88 GLU A CA 1
ATOM 698 C C . GLU A 1 88 ? -10.176 19.870 -35.921 1.00 90.12 88 GLU A C 1
ATOM 700 O O . GLU A 1 88 ? -9.234 19.081 -35.958 1.00 90.12 88 GLU A O 1
ATOM 705 N N . GLU A 1 89 ? -11.055 19.901 -34.921 1.00 91.44 89 GLU A N 1
ATOM 706 C CA . GLU A 1 89 ? -10.987 19.061 -33.727 1.00 91.44 89 GLU A CA 1
ATOM 707 C C . GLU A 1 89 ? -11.020 17.567 -34.071 1.00 91.44 89 GLU A C 1
ATOM 709 O O . GLU A 1 89 ? -10.137 16.813 -33.657 1.00 91.44 89 GLU A O 1
ATOM 714 N N . VAL A 1 90 ? -11.957 17.145 -34.928 1.00 91.62 90 VAL A N 1
ATOM 715 C CA . VAL A 1 90 ? -12.067 15.746 -35.366 1.00 91.62 90 VAL A CA 1
ATOM 716 C C . VAL A 1 90 ? -10.804 15.297 -36.103 1.00 91.62 90 VAL A C 1
ATOM 718 O O . VAL A 1 90 ? -10.309 14.188 -35.891 1.00 91.62 90 VAL A O 1
ATOM 721 N N . ASN A 1 91 ? -10.242 16.146 -36.969 1.00 90.19 91 ASN A N 1
ATOM 722 C CA . ASN A 1 91 ? -9.029 15.797 -37.712 1.00 90.19 91 ASN A CA 1
ATOM 723 C C . ASN A 1 91 ? -7.773 15.818 -36.836 1.00 90.19 91 ASN A C 1
ATOM 725 O O . ASN A 1 91 ? -6.889 14.984 -37.037 1.00 90.19 91 ASN A O 1
ATOM 729 N N . ARG A 1 92 ? -7.702 16.715 -35.847 1.00 92.94 92 ARG A N 1
ATOM 730 C CA . ARG A 1 92 ? -6.638 16.737 -34.838 1.00 92.94 92 ARG A CA 1
ATOM 731 C C . ARG A 1 92 ? -6.625 15.435 -34.047 1.00 92.94 92 ARG A C 1
ATOM 733 O O . ARG A 1 92 ? -5.611 14.742 -34.056 1.00 92.94 92 ARG A O 1
ATOM 740 N N . HIS A 1 93 ? -7.778 15.049 -33.506 1.00 94.38 93 HIS A N 1
ATOM 741 C CA . HIS A 1 93 ? -7.940 13.799 -32.772 1.00 94.38 93 HIS A CA 1
ATOM 742 C C . HIS A 1 93 ? -7.547 12.580 -33.625 1.00 94.38 93 HIS A C 1
ATOM 744 O O . HIS A 1 93 ? -6.751 11.742 -33.206 1.00 94.38 93 HIS A O 1
ATOM 750 N N . ARG A 1 94 ? -8.037 12.496 -34.872 1.00 91.88 94 ARG A N 1
ATOM 751 C CA . ARG A 1 94 ? -7.681 11.401 -35.794 1.00 91.88 94 ARG A CA 1
ATOM 752 C C . ARG A 1 94 ? -6.177 11.312 -36.044 1.00 91.88 94 ARG A C 1
ATOM 754 O O . ARG A 1 94 ? -5.638 10.209 -36.077 1.00 91.88 94 ARG A O 1
ATOM 761 N N . LEU A 1 95 ? -5.503 12.446 -36.237 1.00 89.56 95 LEU A N 1
ATOM 762 C CA . LEU A 1 95 ? -4.056 12.485 -36.451 1.00 89.56 95 LEU A CA 1
ATOM 763 C C . LEU A 1 95 ? -3.283 12.038 -35.210 1.00 89.56 95 LEU A C 1
ATOM 765 O O . LEU A 1 95 ? -2.310 11.304 -35.348 1.00 89.56 95 LEU A O 1
ATOM 769 N N . GLU A 1 96 ? -3.701 12.465 -34.022 1.00 92.06 96 GLU A N 1
ATOM 770 C CA . GLU A 1 96 ? -3.075 12.078 -32.755 1.00 92.06 96 GLU A CA 1
ATOM 771 C C . GLU A 1 96 ? -3.232 10.583 -32.487 1.00 92.06 96 GLU A C 1
ATOM 773 O O . GLU A 1 96 ? -2.237 9.899 -32.251 1.00 92.06 96 GLU A O 1
ATOM 778 N N . CYS A 1 97 ? -4.440 10.036 -32.635 1.00 92.62 97 CYS A N 1
ATOM 779 C CA . CYS A 1 97 ? -4.651 8.601 -32.465 1.00 92.62 97 CYS A CA 1
ATOM 780 C C . CYS A 1 97 ? -3.918 7.775 -33.529 1.00 92.62 97 CYS A C 1
ATOM 782 O O . CYS A 1 97 ? -3.361 6.727 -33.215 1.00 92.62 97 CYS A O 1
ATOM 784 N N . MET A 1 98 ? -3.862 8.249 -34.776 1.00 88.94 98 MET A N 1
ATOM 785 C CA . MET A 1 98 ? -3.105 7.569 -35.829 1.00 88.94 98 MET A CA 1
ATOM 786 C C . MET A 1 98 ? -1.598 7.571 -35.539 1.00 88.94 98 MET A C 1
ATOM 788 O O . MET A 1 98 ? -0.945 6.556 -35.761 1.00 88.94 98 MET A O 1
ATOM 792 N N . LYS A 1 99 ? -1.045 8.675 -35.017 1.00 89.12 99 LYS A N 1
ATOM 793 C CA . LYS A 1 99 ? 0.357 8.746 -34.567 1.00 89.12 99 LYS A CA 1
ATOM 794 C C . LYS A 1 99 ? 0.645 7.790 -33.421 1.00 89.12 99 LYS A C 1
ATOM 796 O O . LYS A 1 99 ? 1.690 7.155 -33.432 1.00 89.12 99 LYS A O 1
ATOM 801 N N . ALA A 1 100 ? -0.268 7.704 -32.458 1.00 88.50 100 ALA A N 1
ATOM 802 C CA . ALA A 1 100 ? -0.114 6.836 -31.301 1.00 88.50 100 ALA A CA 1
ATOM 803 C C . ALA A 1 100 ? -0.119 5.350 -31.691 1.00 88.50 100 ALA A C 1
ATOM 805 O O . ALA A 1 100 ? 0.677 4.581 -31.169 1.00 88.50 100 ALA A O 1
ATOM 806 N N . LEU A 1 101 ? -0.989 4.953 -32.624 1.00 84.75 101 LEU A N 1
ATOM 807 C CA . LEU A 1 101 ? -1.106 3.551 -33.042 1.00 84.75 101 LEU A CA 1
ATOM 808 C C . LEU A 1 101 ? -0.059 3.120 -34.057 1.00 84.75 101 LEU A C 1
ATOM 810 O O . LEU A 1 101 ? 0.336 1.960 -34.077 1.00 84.75 101 LEU A O 1
ATOM 814 N N . PHE A 1 102 ? 0.360 4.036 -34.926 1.00 83.38 102 PHE A N 1
ATOM 815 C CA . PHE A 1 102 ? 1.271 3.727 -36.019 1.00 83.38 102 PHE A CA 1
ATOM 816 C C . PHE A 1 102 ? 2.423 4.735 -36.060 1.00 83.38 102 PHE A C 1
ATOM 818 O O . PHE A 1 102 ? 2.553 5.470 -37.047 1.00 83.38 102 PHE A O 1
ATOM 825 N N . PRO A 1 103 ? 3.269 4.796 -35.014 1.00 82.25 103 PRO A N 1
ATOM 826 C CA . PRO A 1 103 ? 4.363 5.763 -34.944 1.00 82.25 103 PRO A CA 1
ATOM 827 C C . PRO A 1 103 ? 5.299 5.637 -36.151 1.00 82.25 103 PRO A C 1
ATOM 829 O O . PRO A 1 103 ? 5.706 6.648 -36.727 1.00 82.25 103 PRO A O 1
ATOM 832 N N . GLU A 1 104 ? 5.535 4.417 -36.631 1.00 76.81 104 GLU A N 1
ATOM 833 C CA . GLU A 1 104 ? 6.385 4.133 -37.794 1.00 76.81 104 GLU A CA 1
ATOM 834 C C . GLU A 1 104 ? 5.921 4.831 -39.082 1.00 76.81 104 GLU A C 1
ATOM 836 O O . GLU A 1 104 ? 6.731 5.269 -39.901 1.00 76.81 104 GLU A O 1
ATOM 841 N N . LEU A 1 105 ? 4.611 5.055 -39.246 1.00 71.31 105 LEU A N 1
ATOM 842 C CA . LEU A 1 105 ? 4.074 5.733 -40.431 1.00 71.31 105 LEU A CA 1
ATOM 843 C C . LEU A 1 105 ? 4.431 7.228 -40.486 1.00 71.31 105 LEU A C 1
ATOM 845 O O . LEU A 1 105 ? 4.287 7.852 -41.545 1.00 71.31 105 LEU A O 1
ATOM 849 N N . PHE A 1 106 ? 4.913 7.803 -39.382 1.00 71.94 106 PHE A N 1
ATOM 850 C CA . PHE A 1 106 ? 5.277 9.217 -39.273 1.00 71.94 106 PHE A CA 1
ATOM 851 C C . PHE A 1 106 ? 6.785 9.472 -39.306 1.00 71.94 106 PHE A C 1
ATOM 853 O O . PHE A 1 106 ? 7.180 10.603 -39.592 1.00 71.94 106 PHE A O 1
ATOM 860 N N . HIS A 1 107 ? 7.613 8.449 -39.079 1.00 66.69 107 HIS A N 1
ATOM 861 C CA . HIS A 1 107 ? 9.070 8.599 -39.002 1.00 66.69 107 HIS A CA 1
ATOM 862 C C . HIS A 1 107 ? 9.783 8.281 -40.325 1.00 66.69 107 HIS A C 1
ATOM 864 O O . HIS A 1 107 ? 10.864 8.808 -40.584 1.00 66.69 107 HIS A O 1
ATOM 870 N N . SER A 1 108 ? 9.167 7.521 -41.236 1.00 54.09 108 SER A N 1
ATOM 871 C CA . SER A 1 108 ? 9.797 7.213 -42.525 1.00 54.09 108 SER A CA 1
ATOM 872 C C . SER A 1 108 ? 9.599 8.331 -43.558 1.00 54.09 108 SER A C 1
ATOM 874 O O . SER A 1 108 ? 8.655 8.303 -44.355 1.00 54.09 108 SER A O 1
ATOM 876 N N . ARG A 1 109 ? 10.537 9.287 -43.614 1.00 48.75 109 ARG A N 1
ATOM 877 C CA . ARG A 1 109 ? 10.897 9.908 -44.899 1.00 48.75 109 ARG A CA 1
ATOM 878 C C . ARG A 1 109 ? 11.662 8.845 -45.675 1.00 48.75 109 ARG A C 1
ATOM 880 O O . ARG A 1 109 ? 12.834 8.647 -45.404 1.00 48.75 109 ARG A O 1
ATOM 887 N N . VAL A 1 110 ? 11.014 8.138 -46.598 1.00 46.25 110 VAL A N 1
ATOM 888 C CA . VAL A 1 110 ? 11.751 7.307 -47.561 1.00 46.25 110 VAL A CA 1
ATOM 889 C C . VAL A 1 110 ? 12.325 8.270 -48.600 1.00 46.25 110 VAL A C 1
ATOM 891 O O . VAL A 1 110 ? 11.544 8.828 -49.380 1.00 46.25 110 VAL A O 1
ATOM 894 N N . PRO A 1 111 ? 13.641 8.546 -48.614 1.00 44.88 111 PRO A N 1
ATOM 895 C CA . PRO A 1 111 ? 14.215 9.384 -49.648 1.00 44.88 111 PRO A CA 1
ATOM 896 C C . PRO A 1 111 ? 14.120 8.605 -50.962 1.00 44.88 111 PRO A C 1
ATOM 898 O O . PRO A 1 111 ? 14.435 7.416 -51.025 1.00 44.88 111 PRO A O 1
ATOM 901 N N . LYS A 1 112 ? 13.667 9.256 -52.035 1.00 47.06 112 LYS A N 1
ATOM 902 C CA . LYS A 1 112 ? 13.813 8.705 -53.386 1.00 47.06 112 LYS A CA 1
ATOM 903 C C . LYS A 1 112 ? 15.295 8.790 -53.765 1.00 47.06 112 LYS A C 1
ATOM 905 O O . LYS A 1 112 ? 15.720 9.783 -54.344 1.00 47.06 112 LYS A O 1
ATOM 910 N N . ILE A 1 113 ? 16.067 7.771 -53.398 1.00 46.72 113 ILE A N 1
ATOM 911 C CA . ILE A 1 113 ? 17.499 7.678 -53.704 1.00 46.72 113 ILE A CA 1
ATOM 912 C C . ILE A 1 113 ? 17.656 7.298 -55.180 1.00 46.72 113 ILE A C 1
ATOM 914 O O . ILE A 1 113 ? 17.100 6.291 -55.636 1.00 46.72 113 ILE A O 1
ATOM 918 N N . ARG A 1 114 ? 18.395 8.115 -55.942 1.00 49.34 114 ARG A N 1
ATOM 919 C CA . ARG A 1 114 ? 18.744 7.814 -57.337 1.00 49.34 114 ARG A CA 1
ATOM 920 C C . ARG A 1 114 ? 19.818 6.711 -57.369 1.00 49.34 114 ARG A C 1
ATOM 922 O O . ARG A 1 114 ? 20.634 6.634 -56.456 1.00 49.34 114 ARG A O 1
ATOM 929 N N . PRO A 1 115 ? 19.864 5.858 -58.407 1.00 50.56 115 PRO A N 1
ATOM 930 C CA . PRO A 1 115 ? 20.700 4.650 -58.417 1.00 50.56 115 PRO A CA 1
ATOM 931 C C . PRO A 1 115 ? 22.203 4.868 -58.165 1.00 50.56 115 PRO A C 1
ATOM 933 O O . PRO A 1 115 ? 22.832 3.992 -57.582 1.00 50.56 115 PRO A O 1
ATOM 936 N N . ASN A 1 116 ? 22.762 6.026 -58.535 1.00 54.75 116 ASN A N 1
ATOM 937 C CA . ASN A 1 116 ? 24.192 6.324 -58.369 1.00 54.75 116 ASN A CA 1
ATOM 938 C C . ASN A 1 116 ? 24.584 6.837 -56.973 1.00 54.75 116 ASN A C 1
ATOM 940 O O . ASN A 1 116 ? 25.755 6.752 -56.613 1.00 54.75 116 ASN A O 1
ATOM 944 N N . ASP A 1 117 ? 23.631 7.303 -56.162 1.00 49.84 117 ASP A N 1
ATOM 945 C CA . ASP A 1 117 ? 23.900 7.705 -54.773 1.00 49.84 117 ASP A CA 1
ATOM 946 C C . ASP A 1 117 ? 23.996 6.476 -53.856 1.00 49.84 117 ASP A C 1
ATOM 948 O O . ASP A 1 117 ? 24.758 6.471 -52.890 1.00 49.84 117 ASP A O 1
ATOM 952 N N . LYS A 1 118 ? 23.327 5.374 -54.236 1.00 53.53 118 LYS A N 1
ATOM 953 C CA . LYS A 1 118 ? 23.334 4.113 -53.483 1.00 53.53 118 LYS A CA 1
ATOM 954 C C . LYS A 1 118 ? 24.734 3.560 -53.283 1.00 53.53 118 LYS A C 1
ATOM 956 O O . LYS A 1 118 ? 25.027 3.088 -52.202 1.00 53.53 118 LYS A O 1
ATOM 961 N N . GLN A 1 119 ? 25.607 3.615 -54.285 1.00 58.16 119 GLN A N 1
ATOM 962 C CA . GLN A 1 119 ? 26.927 2.977 -54.210 1.00 58.16 119 GLN A CA 1
ATOM 963 C C . GLN A 1 119 ? 27.909 3.762 -53.320 1.00 58.16 119 GLN A C 1
ATOM 965 O O . GLN A 1 119 ? 28.777 3.176 -52.664 1.00 58.16 119 GLN A O 1
ATOM 970 N N . ARG A 1 120 ? 27.726 5.087 -53.240 1.00 58.78 120 ARG A N 1
ATOM 971 C CA . ARG A 1 120 ? 28.506 5.980 -52.376 1.00 58.78 120 ARG A CA 1
ATOM 972 C C . ARG A 1 120 ? 27.992 5.948 -50.937 1.00 58.78 120 ARG A C 1
ATOM 974 O O . ARG A 1 120 ? 28.801 5.820 -50.023 1.00 58.78 120 ARG A O 1
ATOM 981 N N . GLU A 1 121 ? 26.671 5.950 -50.752 1.00 60.03 121 GLU A N 1
ATOM 982 C CA . GLU A 1 121 ? 26.030 5.742 -49.449 1.00 60.03 121 GLU A CA 1
ATOM 983 C C . GLU A 1 121 ? 26.328 4.348 -48.893 1.00 60.03 121 GLU A C 1
ATOM 985 O O . GLU A 1 121 ? 26.628 4.229 -47.714 1.00 60.03 121 GLU A O 1
ATOM 990 N N . GLN A 1 122 ? 26.341 3.296 -49.720 1.00 67.44 122 GLN A N 1
ATOM 991 C CA . GLN A 1 122 ? 26.690 1.947 -49.261 1.00 67.44 122 GLN A CA 1
ATOM 992 C C . GLN A 1 122 ? 28.138 1.890 -48.773 1.00 67.44 122 GLN A C 1
ATOM 994 O O . GLN A 1 122 ? 28.405 1.314 -47.726 1.00 67.44 122 GLN A O 1
ATOM 999 N N . SER A 1 123 ? 29.068 2.520 -49.495 1.00 75.50 123 SER A N 1
ATOM 1000 C CA . SER A 1 123 ? 30.478 2.585 -49.091 1.00 75.50 123 SER A CA 1
ATOM 1001 C C . SER A 1 123 ? 30.676 3.382 -47.795 1.00 75.50 123 SER A C 1
ATOM 1003 O O . SER A 1 123 ? 31.466 2.972 -46.947 1.00 75.50 123 SER A O 1
ATOM 1005 N N . GLN A 1 124 ? 29.937 4.483 -47.609 1.00 77.75 124 GLN A N 1
ATOM 1006 C CA . GLN A 1 124 ? 29.940 5.251 -46.357 1.00 77.75 124 GLN A CA 1
ATOM 1007 C C . GLN A 1 124 ? 29.301 4.478 -45.201 1.00 77.75 124 GLN A C 1
ATOM 1009 O O . GLN A 1 124 ? 29.905 4.392 -44.138 1.00 77.75 124 GLN A O 1
ATOM 1014 N N . LEU A 1 125 ? 28.156 3.833 -45.427 1.00 73.44 125 LEU A N 1
ATOM 1015 C CA . LEU A 1 125 ? 27.496 2.975 -44.444 1.00 73.44 125 LEU A CA 1
ATOM 1016 C C . LEU A 1 125 ? 28.389 1.803 -44.038 1.00 73.44 125 LEU A C 1
ATOM 1018 O O . LEU A 1 125 ? 28.464 1.479 -42.863 1.00 73.44 125 LEU A O 1
ATOM 1022 N N . PHE A 1 126 ? 29.116 1.182 -44.969 1.00 81.00 126 PHE A N 1
ATOM 1023 C CA . PHE A 1 126 ? 30.066 0.119 -44.630 1.00 81.00 126 PHE A CA 1
ATOM 1024 C C . PHE A 1 126 ? 31.247 0.626 -43.793 1.00 81.00 126 PHE A C 1
ATOM 1026 O O . PHE A 1 126 ? 31.734 -0.111 -42.935 1.00 81.00 126 PHE A O 1
ATOM 1033 N N . ALA A 1 127 ? 31.707 1.859 -44.016 1.00 80.69 127 ALA A N 1
ATOM 1034 C CA . ALA A 1 127 ? 32.747 2.478 -43.197 1.00 80.69 127 ALA A CA 1
ATOM 1035 C C . ALA A 1 127 ? 32.225 2.846 -41.797 1.00 80.69 127 ALA A C 1
ATOM 1037 O O . ALA A 1 127 ? 32.881 2.525 -40.809 1.00 80.69 127 ALA A O 1
ATOM 1038 N N . GLU A 1 128 ? 31.025 3.424 -41.700 1.00 81.31 128 GLU A N 1
ATOM 1039 C CA . GLU A 1 128 ? 30.359 3.714 -40.424 1.00 81.31 128 GLU A CA 1
ATOM 1040 C C . GLU A 1 128 ? 30.048 2.439 -39.641 1.00 81.31 128 GLU A C 1
ATOM 1042 O O . GLU A 1 128 ? 30.333 2.375 -38.453 1.00 81.31 128 GLU A O 1
ATOM 1047 N N . ILE A 1 129 ? 29.539 1.391 -40.292 1.00 79.62 129 ILE A N 1
ATOM 1048 C CA . ILE A 1 129 ? 29.279 0.095 -39.652 1.00 79.62 129 ILE A CA 1
ATOM 1049 C C . ILE A 1 129 ? 30.584 -0.520 -39.148 1.00 79.62 129 ILE A C 1
ATOM 1051 O O . ILE A 1 129 ? 30.601 -1.062 -38.050 1.00 79.62 129 ILE A O 1
ATOM 1055 N N . LYS A 1 130 ? 31.687 -0.427 -39.903 1.00 80.31 130 LYS A N 1
ATOM 1056 C CA . LYS A 1 130 ? 32.998 -0.899 -39.430 1.00 80.31 130 LYS A CA 1
ATOM 1057 C C . LYS A 1 130 ? 33.507 -0.095 -38.237 1.00 80.31 130 LYS A C 1
ATOM 1059 O O . LYS A 1 130 ? 34.055 -0.701 -37.323 1.00 80.31 130 LYS A O 1
ATOM 1064 N N . GLN A 1 131 ? 33.311 1.222 -38.229 1.00 77.19 131 GLN A N 1
ATOM 1065 C CA . GLN A 1 131 ? 33.697 2.076 -37.107 1.00 77.19 131 GLN A CA 1
ATOM 1066 C C . GLN A 1 131 ? 32.845 1.780 -35.868 1.00 77.19 131 GLN A C 1
ATOM 1068 O O . GLN A 1 131 ? 33.390 1.525 -34.806 1.00 77.19 131 GLN A O 1
ATOM 1073 N N . LEU A 1 132 ? 31.523 1.692 -36.020 1.00 71.81 132 LEU A N 1
ATOM 1074 C CA . LEU A 1 132 ? 30.603 1.320 -34.943 1.00 71.81 132 LEU A CA 1
ATOM 1075 C C . LEU A 1 132 ? 30.877 -0.092 -34.425 1.00 71.81 132 LEU A C 1
ATOM 1077 O O . LEU A 1 132 ? 30.829 -0.321 -33.224 1.00 71.81 132 LEU A O 1
ATOM 1081 N N . HIS A 1 133 ? 31.191 -1.041 -35.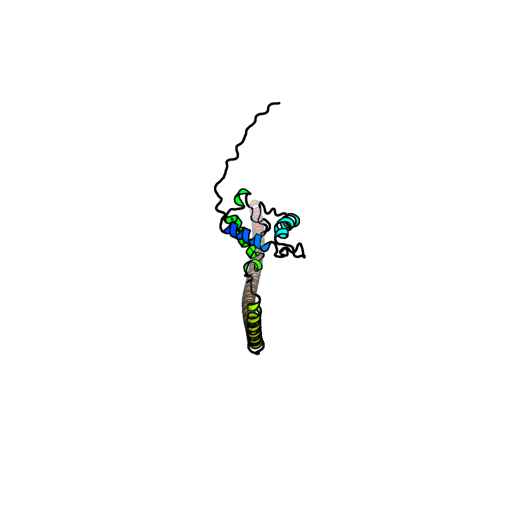308 1.00 73.38 133 HIS A N 1
ATOM 1082 C CA . HIS A 1 133 ? 31.602 -2.383 -34.911 1.00 73.38 133 HIS A CA 1
ATOM 1083 C C . HIS A 1 133 ? 32.924 -2.342 -34.142 1.00 73.38 133 HIS A C 1
ATOM 1085 O O . HIS A 1 133 ? 33.034 -3.003 -33.123 1.00 73.38 133 HIS A O 1
ATOM 1091 N N . HIS A 1 134 ? 33.902 -1.540 -34.566 1.00 71.56 134 HIS A N 1
ATOM 1092 C CA . HIS A 1 134 ? 35.145 -1.346 -33.822 1.00 71.56 134 HIS A CA 1
ATOM 1093 C C . HIS A 1 134 ? 34.911 -0.687 -32.453 1.00 71.56 134 HIS A C 1
ATOM 1095 O O . HIS A 1 134 ? 35.502 -1.129 -31.478 1.00 71.56 134 HIS A O 1
ATOM 1101 N N . ASP A 1 135 ? 34.008 0.287 -32.344 1.00 64.94 135 ASP A N 1
ATOM 1102 C CA . ASP A 1 135 ? 33.674 0.966 -31.083 1.00 64.94 135 ASP A CA 1
ATOM 1103 C C . ASP A 1 135 ? 32.843 0.076 -30.131 1.00 64.94 135 ASP A C 1
ATOM 1105 O O . ASP A 1 135 ? 32.949 0.185 -28.907 1.00 64.94 135 ASP A O 1
ATOM 1109 N N . LEU A 1 136 ? 32.026 -0.828 -30.685 1.00 62.94 136 LEU A N 1
ATOM 1110 C CA . LEU A 1 136 ? 31.278 -1.847 -29.939 1.00 62.94 136 LEU A CA 1
ATOM 1111 C C . LEU A 1 136 ? 32.164 -3.027 -29.510 1.00 62.94 136 LEU A C 1
ATOM 1113 O O . LEU A 1 136 ? 31.945 -3.584 -28.440 1.00 62.94 136 LEU A O 1
ATOM 1117 N N . VAL A 1 137 ? 33.138 -3.415 -30.340 1.00 65.25 137 VAL A N 1
ATOM 1118 C CA . VAL A 1 137 ? 34.025 -4.572 -30.113 1.00 65.25 137 VAL A CA 1
ATOM 1119 C C . VAL A 1 137 ? 35.281 -4.196 -29.325 1.00 65.25 137 VAL A C 1
ATOM 1121 O O . VAL A 1 137 ? 35.813 -5.040 -28.611 1.00 65.25 137 VAL A O 1
ATOM 1124 N N . CYS A 1 138 ? 35.751 -2.946 -29.384 1.00 59.09 138 CYS A N 1
ATOM 1125 C CA . CYS A 1 138 ? 36.770 -2.456 -28.461 1.00 59.09 138 CYS A CA 1
ATOM 1126 C C . CYS A 1 138 ? 36.201 -2.501 -27.037 1.00 59.09 138 CYS A C 1
ATOM 1128 O O . CYS A 1 138 ? 35.298 -1.747 -26.678 1.00 59.09 138 CYS A O 1
ATOM 1130 N N . GLU A 1 139 ? 36.757 -3.409 -26.236 1.00 55.09 139 GLU A N 1
ATOM 1131 C CA . GLU A 1 139 ? 36.244 -4.028 -25.003 1.00 55.09 139 GLU A CA 1
ATOM 1132 C C . GLU A 1 139 ? 35.999 -3.083 -23.799 1.00 55.09 139 GLU A C 1
ATOM 1134 O O . GLU A 1 139 ? 35.919 -3.517 -22.648 1.00 55.09 139 GLU A O 1
ATOM 1139 N N . GLY A 1 140 ? 35.866 -1.775 -24.023 1.00 61.22 140 GLY A N 1
ATOM 1140 C CA . GLY A 1 140 ? 35.678 -0.760 -22.986 1.00 61.22 140 GLY A CA 1
ATOM 1141 C C . GLY A 1 140 ? 34.225 -0.355 -22.723 1.00 61.22 140 GLY A C 1
ATOM 1142 O O . GLY A 1 140 ? 33.926 0.118 -21.630 1.00 61.22 140 GLY A O 1
ATOM 1143 N N . SER A 1 141 ? 33.310 -0.508 -23.686 1.00 69.38 141 SER A N 1
ATOM 1144 C CA . SER A 1 141 ? 31.921 -0.037 -23.538 1.00 69.38 141 SER A CA 1
ATOM 1145 C C . SER A 1 141 ? 31.032 -1.060 -22.822 1.00 69.38 141 SER A C 1
ATOM 1147 O O . SER A 1 141 ? 30.322 -0.706 -21.880 1.00 69.38 141 SER A O 1
ATOM 1149 N N . GLU A 1 142 ? 31.129 -2.340 -23.189 1.00 74.06 142 GLU A N 1
ATOM 1150 C CA . GLU A 1 142 ? 30.371 -3.426 -22.556 1.00 74.06 142 GLU A CA 1
ATOM 1151 C C . GLU A 1 142 ? 30.842 -3.704 -21.121 1.00 74.06 142 GLU A C 1
ATOM 1153 O O . GLU A 1 142 ? 30.020 -3.851 -20.216 1.00 74.06 142 GLU A O 1
ATOM 1158 N N . SER A 1 143 ? 32.157 -3.733 -20.885 1.00 79.44 143 SER A N 1
ATOM 1159 C CA . SER A 1 143 ? 32.736 -3.925 -19.548 1.00 79.44 143 SER A CA 1
ATOM 1160 C C . SER A 1 143 ? 32.334 -2.796 -18.595 1.00 79.44 143 SER A C 1
ATOM 1162 O O . SER A 1 143 ? 31.879 -3.055 -17.480 1.00 79.44 143 SER A O 1
ATOM 1164 N N . LYS A 1 144 ? 32.398 -1.543 -19.061 1.00 80.69 144 LYS A N 1
ATOM 1165 C CA . LYS A 1 144 ? 31.973 -0.363 -18.301 1.00 80.69 144 LYS A CA 1
ATOM 1166 C C . LYS A 1 144 ? 30.471 -0.352 -18.029 1.00 80.69 144 LYS A C 1
ATOM 1168 O O . LYS A 1 144 ? 30.071 -0.012 -16.920 1.00 80.69 144 LYS A O 1
ATOM 1173 N N . LEU A 1 145 ? 29.642 -0.749 -18.996 1.00 79.69 145 LEU A N 1
ATOM 1174 C CA . LEU A 1 145 ? 28.195 -0.847 -18.799 1.00 79.69 145 LEU A CA 1
ATOM 1175 C C . LEU A 1 145 ? 27.836 -1.962 -17.806 1.00 79.69 145 LEU A C 1
ATOM 1177 O O . LEU A 1 145 ? 27.022 -1.741 -16.914 1.00 79.69 145 LEU A O 1
ATOM 1181 N N . LYS A 1 146 ? 28.473 -3.137 -17.906 1.00 82.44 146 LYS A N 1
ATOM 1182 C CA . LYS A 1 146 ? 28.302 -4.233 -16.937 1.00 82.44 146 LYS A CA 1
ATOM 1183 C C . LYS A 1 146 ? 28.679 -3.798 -15.524 1.00 82.44 146 LYS A C 1
ATOM 1185 O O . LYS A 1 146 ? 27.975 -4.140 -14.578 1.00 82.44 146 LYS A O 1
ATOM 1190 N N . GLU A 1 147 ? 29.753 -3.028 -15.383 1.00 86.38 147 GLU A N 1
ATOM 1191 C CA . GLU A 1 147 ? 30.181 -2.497 -14.091 1.00 86.38 147 GLU A CA 1
ATOM 1192 C C . GLU A 1 147 ? 29.220 -1.426 -13.553 1.00 86.38 147 GLU A C 1
ATOM 1194 O O . GLU A 1 147 ? 28.865 -1.445 -12.379 1.00 86.38 147 GLU A O 1
ATOM 1199 N N . GLN A 1 148 ? 28.707 -0.537 -14.406 1.00 86.31 148 GLN A N 1
ATOM 1200 C CA . GLN A 1 148 ? 27.668 0.424 -14.018 1.00 86.31 148 GLN A CA 1
ATOM 1201 C C . GLN A 1 148 ? 26.379 -0.270 -13.564 1.00 86.31 148 GLN A C 1
ATOM 1203 O O . GLN A 1 148 ? 25.827 0.099 -12.532 1.00 86.31 148 GLN A O 1
ATOM 1208 N N . ILE A 1 149 ? 25.925 -1.296 -14.291 1.00 85.12 149 ILE A N 1
ATOM 1209 C CA . ILE A 1 149 ? 24.750 -2.093 -13.912 1.00 85.12 149 ILE A CA 1
ATOM 1210 C C . ILE A 1 149 ? 24.988 -2.785 -12.568 1.00 85.12 149 ILE A C 1
ATOM 1212 O O . ILE A 1 149 ? 24.115 -2.747 -11.706 1.00 85.12 149 ILE A O 1
ATOM 1216 N N . ARG A 1 150 ? 26.171 -3.378 -12.361 1.00 91.00 150 ARG A N 1
ATOM 1217 C CA . ARG A 1 150 ? 26.539 -4.015 -11.089 1.00 91.00 150 ARG A CA 1
ATOM 1218 C C . ARG A 1 150 ? 26.470 -3.024 -9.927 1.00 91.00 150 ARG A C 1
ATOM 1220 O O . ARG A 1 150 ? 25.858 -3.341 -8.914 1.00 91.00 150 ARG A O 1
ATOM 1227 N N . ASN A 1 151 ? 27.051 -1.837 -10.085 1.00 89.12 151 ASN A N 1
ATOM 1228 C CA . ASN A 1 151 ? 27.046 -0.810 -9.042 1.00 89.12 151 ASN A CA 1
ATOM 1229 C C . ASN A 1 151 ? 25.629 -0.301 -8.747 1.00 89.12 151 ASN A C 1
ATOM 1231 O O . ASN A 1 151 ? 25.239 -0.244 -7.588 1.00 89.12 151 ASN A O 1
ATOM 1235 N N . LEU A 1 152 ? 24.815 -0.052 -9.779 1.00 88.81 152 LEU A N 1
ATOM 1236 C CA . LEU A 1 152 ? 23.415 0.345 -9.598 1.00 88.81 152 LEU A CA 1
ATOM 1237 C C . LEU A 1 152 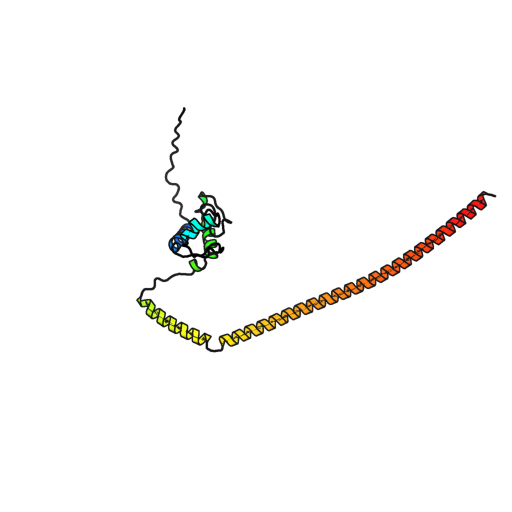? 22.584 -0.720 -8.869 1.00 88.81 152 LEU A C 1
ATOM 1239 O O . LEU A 1 152 ? 21.735 -0.371 -8.053 1.00 88.81 152 LEU A O 1
ATOM 1243 N N . LEU A 1 153 ? 22.820 -2.005 -9.149 1.00 85.31 153 LEU A N 1
ATOM 1244 C CA . LEU A 1 153 ? 22.153 -3.102 -8.444 1.00 85.31 153 LEU A CA 1
ATOM 1245 C C . LEU A 1 153 ? 22.576 -3.162 -6.971 1.00 85.31 153 LEU A C 1
ATOM 1247 O O . LEU A 1 153 ? 21.716 -3.270 -6.103 1.00 85.31 153 LEU A O 1
ATOM 1251 N N . LEU A 1 154 ? 23.874 -3.026 -6.680 1.00 88.94 154 LEU A N 1
ATOM 1252 C CA . LEU A 1 154 ? 24.380 -3.002 -5.304 1.00 88.94 154 LEU A CA 1
ATOM 1253 C C . LEU A 1 154 ? 23.832 -1.809 -4.507 1.00 88.94 154 LEU A C 1
ATOM 1255 O O . LEU A 1 154 ? 23.423 -1.981 -3.358 1.00 88.94 154 LEU A O 1
ATOM 1259 N N . ASP A 1 155 ? 23.780 -0.623 -5.117 1.00 87.88 155 ASP A N 1
ATOM 1260 C CA . ASP A 1 155 ? 23.242 0.588 -4.490 1.00 87.88 155 ASP A CA 1
ATOM 1261 C C . ASP A 1 155 ? 21.736 0.462 -4.224 1.00 87.88 155 ASP A C 1
ATOM 1263 O O . ASP A 1 155 ? 21.253 0.826 -3.148 1.00 87.88 155 ASP A O 1
ATOM 1267 N N . HIS A 1 156 ? 20.991 -0.093 -5.185 1.00 89.56 156 HIS A N 1
ATOM 1268 C CA . HIS A 1 156 ? 19.564 -0.359 -5.034 1.00 89.56 156 HIS A CA 1
ATOM 1269 C C . HIS A 1 156 ? 19.296 -1.355 -3.897 1.00 89.56 156 HIS A C 1
ATOM 1271 O O . HIS A 1 156 ? 18.460 -1.092 -3.029 1.00 89.56 156 HIS A O 1
ATOM 1277 N N . ASP A 1 157 ? 20.030 -2.468 -3.859 1.00 92.38 157 ASP A N 1
ATOM 1278 C CA . ASP A 1 157 ? 19.879 -3.483 -2.816 1.00 92.38 157 ASP A CA 1
ATOM 1279 C C . ASP A 1 157 ? 20.234 -2.915 -1.434 1.00 92.38 157 ASP A C 1
ATOM 1281 O O . ASP A 1 157 ? 19.507 -3.134 -0.464 1.00 92.38 157 ASP A O 1
ATOM 1285 N N . ALA A 1 158 ? 21.299 -2.114 -1.330 1.00 92.69 158 ALA A N 1
ATOM 1286 C CA . ALA A 1 158 ? 21.676 -1.449 -0.084 1.00 92.69 158 ALA A CA 1
ATOM 1287 C C . ALA A 1 158 ? 20.597 -0.467 0.410 1.00 92.69 158 ALA A C 1
ATOM 1289 O O . ALA A 1 158 ? 20.305 -0.415 1.614 1.00 92.69 158 ALA A O 1
ATOM 1290 N N . ALA A 1 159 ? 19.977 0.288 -0.502 1.00 90.94 159 ALA A N 1
ATOM 1291 C CA . ALA A 1 159 ? 18.895 1.210 -0.175 1.00 90.94 159 ALA A CA 1
ATOM 1292 C C . ALA A 1 159 ? 17.642 0.469 0.319 1.00 90.94 159 ALA A C 1
ATOM 1294 O O . ALA A 1 159 ? 17.092 0.827 1.367 1.00 90.94 159 ALA A O 1
ATOM 1295 N N . GLU A 1 160 ? 17.222 -0.597 -0.369 1.00 94.56 160 GLU A N 1
ATOM 1296 C CA . GLU A 1 160 ? 16.037 -1.363 0.034 1.00 94.56 160 GLU A CA 1
ATOM 1297 C C . GLU A 1 160 ? 16.279 -2.116 1.351 1.00 94.56 160 GLU A C 1
ATOM 1299 O O . GLU A 1 160 ? 15.417 -2.103 2.230 1.00 94.56 160 GLU A O 1
ATOM 1304 N N . ILE A 1 161 ? 17.479 -2.671 1.573 1.00 94.69 161 ILE A N 1
ATOM 1305 C CA . ILE A 1 161 ? 17.862 -3.266 2.865 1.00 94.69 161 ILE A CA 1
ATOM 1306 C C . ILE A 1 161 ? 17.779 -2.227 3.991 1.00 94.69 161 ILE A C 1
ATOM 1308 O O . ILE A 1 161 ? 17.275 -2.525 5.076 1.00 94.69 161 ILE A O 1
ATOM 1312 N N . THR A 1 162 ? 18.255 -1.004 3.754 1.00 96.00 162 THR A N 1
ATOM 1313 C CA . THR A 1 162 ? 18.212 0.077 4.752 1.00 96.00 162 THR A CA 1
ATOM 1314 C C . THR A 1 162 ? 16.773 0.457 5.098 1.00 96.00 162 THR A C 1
ATOM 1316 O O . THR A 1 162 ? 16.424 0.579 6.273 1.00 96.00 162 THR A O 1
ATOM 1319 N N . LYS A 1 163 ? 15.911 0.571 4.087 1.00 97.19 163 LYS A N 1
ATOM 1320 C CA . LYS A 1 163 ? 14.484 0.851 4.259 1.00 97.19 163 LYS A CA 1
ATOM 1321 C C . LYS A 1 163 ? 13.763 -0.266 5.017 1.00 97.19 163 LYS A C 1
ATOM 1323 O O . LYS A 1 163 ? 13.015 0.027 5.947 1.00 97.19 163 LYS A O 1
ATOM 1328 N N . LEU A 1 164 ? 14.017 -1.530 4.676 1.00 96.44 164 LEU A N 1
ATOM 1329 C CA . LEU A 1 164 ? 13.437 -2.681 5.375 1.00 96.44 164 LEU A CA 1
ATOM 1330 C C . LEU A 1 164 ? 13.887 -2.745 6.840 1.00 96.44 164 LEU A C 1
ATOM 1332 O O . LEU A 1 164 ? 13.072 -3.018 7.716 1.00 96.44 164 LEU A O 1
ATOM 1336 N N . ARG A 1 165 ? 15.154 -2.430 7.137 1.00 97.19 165 ARG A N 1
ATOM 1337 C CA . ARG A 1 165 ? 15.651 -2.334 8.522 1.00 97.19 165 ARG A CA 1
ATOM 1338 C C . ARG A 1 165 ? 14.949 -1.237 9.316 1.00 97.19 165 ARG A C 1
ATOM 1340 O O . ARG A 1 165 ? 14.567 -1.475 10.456 1.00 97.19 165 ARG A O 1
ATOM 1347 N N . ALA A 1 166 ? 14.741 -0.064 8.717 1.00 96.81 166 ALA A N 1
ATOM 1348 C CA . ALA A 1 166 ? 14.001 1.017 9.363 1.00 96.81 166 ALA A CA 1
ATOM 1349 C C . ALA A 1 166 ? 12.547 0.606 9.652 1.00 96.81 166 ALA A C 1
ATOM 1351 O O . ALA A 1 166 ? 12.055 0.812 10.759 1.00 96.81 166 ALA A O 1
ATOM 1352 N N . GLN A 1 167 ? 11.882 -0.045 8.693 1.00 97.62 167 GLN A N 1
ATOM 1353 C CA . GLN A 1 167 ? 10.531 -0.574 8.890 1.00 97.62 167 GLN A CA 1
ATOM 1354 C C . GLN A 1 167 ? 10.479 -1.624 10.008 1.00 97.62 167 GLN A C 1
ATOM 1356 O O . GLN A 1 167 ? 9.598 -1.552 10.863 1.00 97.62 167 GLN A O 1
ATOM 1361 N N . LEU A 1 168 ? 11.436 -2.556 10.055 1.00 97.31 168 LEU A N 1
ATOM 1362 C CA . LEU A 1 168 ? 11.532 -3.539 11.137 1.00 97.31 168 LEU A CA 1
ATOM 1363 C C . LEU A 1 168 ? 11.700 -2.868 12.505 1.00 97.31 168 LEU A C 1
ATOM 1365 O O . LEU A 1 168 ? 10.950 -3.197 13.417 1.00 97.31 168 LEU A O 1
ATOM 1369 N N . SER A 1 169 ? 12.580 -1.867 12.618 1.00 97.25 169 SER A N 1
ATOM 1370 C CA . SER A 1 169 ? 12.760 -1.093 13.856 1.00 97.25 169 SER A CA 1
ATOM 1371 C C . SER A 1 169 ? 11.447 -0.458 14.325 1.00 97.25 169 SER A C 1
ATOM 1373 O O . SER A 1 169 ? 11.069 -0.591 15.485 1.00 97.25 169 SER A O 1
ATOM 1375 N N . THR A 1 170 ? 10.695 0.172 13.414 1.00 97.25 170 THR A N 1
ATOM 1376 C CA . THR A 1 170 ? 9.402 0.789 13.768 1.00 97.25 170 THR A CA 1
ATOM 1377 C C . THR A 1 170 ? 8.347 -0.235 14.195 1.00 97.25 170 THR A C 1
ATOM 1379 O O . THR A 1 170 ? 7.544 0.032 15.088 1.00 97.25 170 THR A O 1
ATOM 1382 N N . LEU A 1 171 ? 8.345 -1.427 13.587 1.00 96.56 171 LEU A N 1
ATOM 1383 C CA . LEU A 1 171 ? 7.433 -2.508 13.963 1.00 96.56 171 LEU A CA 1
ATOM 1384 C C . LEU A 1 171 ? 7.788 -3.104 15.329 1.00 96.56 171 LEU A C 1
ATOM 1386 O O . LEU A 1 171 ? 6.886 -3.438 16.098 1.00 96.56 171 LEU A O 1
ATOM 1390 N N . GLU A 1 172 ? 9.076 -3.220 15.648 1.00 98.00 172 GLU A N 1
ATOM 1391 C CA . GLU A 1 172 ? 9.552 -3.673 16.958 1.00 98.00 172 GLU A CA 1
ATOM 1392 C C . GLU A 1 172 ? 9.175 -2.684 18.067 1.00 98.00 172 GLU A C 1
ATOM 1394 O O . GLU A 1 172 ? 8.648 -3.095 19.102 1.00 98.00 172 GLU A O 1
ATOM 1399 N N . GLU A 1 173 ? 9.342 -1.381 17.833 1.00 97.62 173 GLU A N 1
ATOM 1400 C CA . GLU A 1 173 ? 8.904 -0.332 18.763 1.00 97.62 173 GLU A CA 1
ATOM 1401 C C . GLU A 1 173 ? 7.391 -0.383 19.013 1.00 97.62 173 GLU A C 1
ATOM 1403 O O . GLU A 1 173 ? 6.950 -0.411 20.165 1.00 97.62 173 GLU A O 1
ATOM 1408 N N . ALA A 1 174 ? 6.588 -0.473 17.949 1.00 97.56 174 ALA A N 1
ATOM 1409 C CA . ALA A 1 174 ? 5.134 -0.571 18.059 1.00 97.56 174 ALA A CA 1
ATOM 1410 C C . ALA A 1 174 ? 4.689 -1.849 18.794 1.00 97.56 174 ALA A C 1
ATOM 1412 O O . ALA A 1 174 ? 3.742 -1.823 19.585 1.00 97.56 174 ALA A O 1
ATOM 1413 N N . ARG A 1 175 ? 5.381 -2.975 18.569 1.00 97.81 175 ARG A N 1
ATOM 1414 C CA . ARG A 1 175 ? 5.144 -4.224 19.305 1.00 97.81 175 ARG A CA 1
ATOM 1415 C C . ARG A 1 175 ? 5.416 -4.040 20.796 1.00 97.81 175 ARG A C 1
ATOM 1417 O O . ARG A 1 175 ? 4.587 -4.451 21.603 1.00 97.81 175 ARG A O 1
ATOM 1424 N N . ASN A 1 176 ? 6.534 -3.414 21.155 1.00 97.56 176 ASN A N 1
ATOM 1425 C CA . ASN A 1 176 ? 6.903 -3.188 22.552 1.00 97.56 176 ASN A CA 1
ATOM 1426 C C . ASN A 1 176 ? 5.892 -2.278 23.266 1.00 97.56 176 ASN A C 1
ATOM 1428 O O . ASN A 1 176 ? 5.473 -2.589 24.378 1.00 97.56 176 ASN A O 1
ATOM 1432 N N . GLN A 1 177 ? 5.435 -1.206 22.610 1.00 98.12 177 GLN A N 1
ATOM 1433 C CA . GLN A 1 177 ? 4.383 -0.332 23.148 1.00 98.12 177 GLN A CA 1
ATOM 1434 C C . GLN A 1 177 ? 3.067 -1.083 23.366 1.00 98.12 177 GLN A C 1
ATOM 1436 O O . GLN A 1 177 ? 2.411 -0.923 24.394 1.00 98.12 177 GLN A O 1
ATOM 1441 N N . ARG A 1 178 ? 2.676 -1.938 22.414 1.00 97.25 178 ARG A N 1
ATOM 1442 C CA . ARG A 1 178 ? 1.473 -2.763 22.550 1.00 97.25 178 ARG A CA 1
ATOM 1443 C C . ARG A 1 178 ? 1.576 -3.727 23.732 1.00 97.25 178 ARG A C 1
ATOM 1445 O O . ARG A 1 178 ? 0.589 -3.898 24.439 1.00 97.25 178 ARG A O 1
ATOM 1452 N N . GLU A 1 179 ? 2.736 -4.344 23.936 1.00 98.31 179 GLU A N 1
ATOM 1453 C CA . GLU A 1 179 ? 2.970 -5.257 25.059 1.00 98.31 179 GLU A CA 1
ATOM 1454 C C . GLU A 1 179 ? 2.840 -4.531 26.407 1.00 98.31 179 GLU A C 1
ATOM 1456 O O . GLU A 1 179 ? 2.154 -5.015 27.304 1.00 98.31 179 GLU A O 1
ATOM 1461 N N . GLN A 1 180 ? 3.409 -3.326 26.522 1.00 98.12 18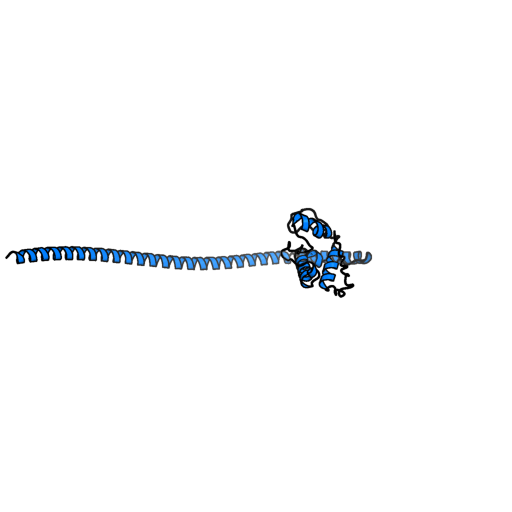0 GLN A N 1
ATOM 1462 C CA . GLN A 1 180 ? 3.279 -2.486 27.720 1.00 98.12 180 GLN A CA 1
ATOM 1463 C C . GLN A 1 180 ? 1.815 -2.137 28.018 1.00 98.12 180 GLN A C 1
ATOM 1465 O O . GLN A 1 180 ? 1.352 -2.326 29.139 1.00 98.12 180 GLN A O 1
ATOM 1470 N N . LEU A 1 181 ? 1.053 -1.716 27.005 1.00 98.56 181 LEU A N 1
ATOM 1471 C CA . LEU A 1 181 ? -0.372 -1.406 27.168 1.00 98.56 181 LEU A CA 1
ATOM 1472 C C . LEU A 1 181 ? -1.206 -2.627 27.579 1.00 98.56 181 LEU A C 1
ATOM 1474 O O . LEU A 1 181 ? -2.197 -2.486 28.295 1.00 98.56 181 LEU A O 1
ATOM 1478 N N . ILE A 1 182 ? -0.840 -3.828 27.118 1.00 98.50 182 ILE A N 1
ATOM 1479 C CA . ILE A 1 182 ? -1.493 -5.070 27.550 1.00 98.50 182 ILE A CA 1
ATOM 1480 C C . ILE A 1 182 ? -1.225 -5.306 29.037 1.00 98.50 182 ILE A C 1
ATOM 1482 O O . ILE A 1 182 ? -2.178 -5.540 29.777 1.00 98.50 182 ILE A O 1
ATOM 1486 N N . GLN A 1 183 ? 0.025 -5.165 29.482 1.00 98.19 183 GLN A N 1
ATOM 1487 C CA . GLN A 1 183 ? 0.394 -5.328 30.891 1.00 98.19 183 GLN A CA 1
ATOM 1488 C C . GLN A 1 183 ? -0.325 -4.318 31.797 1.00 98.19 183 GLN A C 1
ATOM 1490 O O . GLN A 1 183 ? -0.884 -4.702 32.823 1.00 98.19 183 GLN A O 1
ATOM 1495 N N . GLU A 1 184 ? -0.381 -3.044 31.403 1.00 98.50 184 GLU A N 1
ATOM 1496 C CA . GLU A 1 184 ? -1.129 -2.013 32.137 1.00 98.50 184 GLU A CA 1
ATOM 1497 C C . GLU A 1 184 ? -2.624 -2.350 32.217 1.00 98.50 184 GLU A C 1
ATOM 1499 O O . GLU A 1 184 ? -3.251 -2.235 33.271 1.00 98.50 184 GLU A O 1
ATOM 1504 N N . LYS A 1 185 ? -3.212 -2.819 31.112 1.00 98.00 185 LYS A N 1
ATOM 1505 C CA . LYS A 1 185 ? -4.622 -3.215 31.083 1.00 98.00 185 LYS A CA 1
ATOM 1506 C C . LYS A 1 185 ? -4.897 -4.420 31.984 1.00 98.00 185 LYS A C 1
ATOM 1508 O O . LYS A 1 185 ? -5.942 -4.453 32.629 1.00 98.00 185 LYS A O 1
ATOM 1513 N N . GLU A 1 186 ? -4.001 -5.400 32.023 1.00 98.62 186 GLU A N 1
ATOM 1514 C CA . GLU A 1 186 ? -4.115 -6.557 32.914 1.00 98.62 186 GLU A CA 1
ATOM 1515 C C . GLU A 1 186 ? -4.063 -6.139 34.388 1.00 98.62 186 GLU A C 1
ATOM 1517 O O . GLU A 1 186 ? -4.895 -6.595 35.171 1.00 98.62 186 GLU A O 1
ATOM 1522 N N . GLN A 1 187 ? -3.173 -5.211 34.753 1.00 98.50 187 GLN A N 1
ATOM 1523 C CA . GLN A 1 187 ? -3.121 -4.645 36.106 1.00 98.50 187 GLN A CA 1
ATOM 1524 C C . GLN A 1 187 ? -4.428 -3.932 36.474 1.00 98.50 187 GLN A C 1
ATOM 1526 O O . GLN A 1 187 ? -5.012 -4.210 37.520 1.00 98.50 187 GLN A O 1
ATOM 1531 N N . LEU A 1 188 ? -4.954 -3.086 35.584 1.00 98.69 188 LEU A N 1
ATOM 1532 C CA . LEU A 1 188 ? -6.230 -2.397 35.810 1.00 98.69 188 LEU A CA 1
ATOM 1533 C C . LEU A 1 188 ? -7.413 -3.366 35.954 1.00 98.69 188 LEU A C 1
ATOM 1535 O O . LEU A 1 188 ? -8.348 -3.099 36.712 1.00 98.69 188 LEU A O 1
ATOM 1539 N N . ILE A 1 189 ? -7.401 -4.488 35.228 1.00 98.69 189 ILE A N 1
ATOM 1540 C CA . ILE A 1 189 ? -8.415 -5.539 35.385 1.00 98.69 189 ILE A CA 1
ATOM 1541 C C . ILE A 1 189 ? -8.322 -6.152 36.785 1.00 98.69 189 ILE A C 1
ATOM 1543 O O . ILE A 1 189 ? -9.349 -6.253 37.453 1.00 98.69 189 ILE A O 1
ATOM 1547 N N . GLN A 1 190 ? -7.118 -6.483 37.256 1.00 98.50 190 GLN A N 1
ATOM 1548 C CA . GLN A 1 190 ? -6.912 -7.039 38.598 1.00 98.50 190 GLN A CA 1
ATOM 1549 C C . GLN A 1 190 ? -7.369 -6.072 39.699 1.00 98.50 190 GLN A C 1
ATOM 1551 O O . GLN A 1 190 ? -8.077 -6.475 40.622 1.00 98.50 190 GLN A O 1
ATOM 1556 N N . GLU A 1 191 ? -7.028 -4.785 39.593 1.00 98.62 191 GLU A N 1
ATOM 1557 C CA . GLU A 1 191 ? -7.489 -3.759 40.538 1.00 98.62 191 GLU A CA 1
ATOM 1558 C C . GLU A 1 191 ? -9.018 -3.646 40.547 1.00 98.62 191 GLU A C 1
ATOM 1560 O O . GLU A 1 191 ? -9.650 -3.578 41.605 1.00 98.62 191 GLU A O 1
ATOM 1565 N N . LYS A 1 192 ? -9.643 -3.676 39.365 1.00 98.19 192 LYS A N 1
ATOM 1566 C CA . LYS A 1 192 ? -11.101 -3.632 39.243 1.00 98.19 192 LYS A CA 1
ATOM 1567 C C . LYS A 1 192 ? -11.763 -4.860 39.870 1.00 98.19 192 LYS A C 1
ATOM 1569 O O . LYS A 1 192 ? -12.792 -4.715 40.526 1.00 98.19 192 LYS A O 1
ATOM 1574 N N . GLU A 1 193 ? -11.198 -6.048 39.685 1.00 98.69 193 GLU A N 1
ATOM 1575 C CA . GLU A 1 193 ? -11.693 -7.280 40.308 1.00 98.69 193 GLU A CA 1
ATOM 1576 C C . GLU A 1 193 ? -11.621 -7.206 41.838 1.00 98.69 193 GLU A C 1
ATOM 1578 O O . GLU A 1 193 ? -12.597 -7.542 42.510 1.00 98.69 193 GLU A O 1
ATOM 1583 N N . GLN A 1 194 ? -10.524 -6.685 42.397 1.00 98.50 194 GLN A N 1
ATOM 1584 C CA . GLN A 1 194 ? -10.396 -6.461 43.842 1.00 98.50 194 GLN A CA 1
ATOM 1585 C C . GLN A 1 194 ? -11.441 -5.467 44.366 1.00 98.50 194 GLN A C 1
ATOM 1587 O O . GLN A 1 194 ? -12.080 -5.714 45.392 1.00 98.50 194 GLN A O 1
ATOM 1592 N N . LEU A 1 195 ? -11.666 -4.362 43.649 1.00 98.69 195 LEU A N 1
ATOM 1593 C CA . LEU A 1 195 ? -12.690 -3.380 44.012 1.00 98.69 195 LEU A CA 1
ATOM 1594 C C . LEU A 1 195 ? -14.102 -3.974 43.983 1.00 98.69 195 LEU A C 1
ATOM 1596 O O . LEU A 1 195 ? -14.905 -3.675 44.867 1.00 98.69 195 LEU A O 1
ATOM 1600 N N . ILE A 1 196 ? -14.405 -4.829 43.002 1.00 98.69 196 ILE A N 1
ATOM 1601 C CA . ILE A 1 196 ? -15.688 -5.542 42.930 1.00 98.69 196 ILE A CA 1
ATOM 1602 C C . ILE A 1 196 ? -15.857 -6.449 44.152 1.00 98.69 196 ILE A C 1
ATOM 1604 O O . ILE A 1 196 ? -16.885 -6.364 44.820 1.00 98.69 196 ILE A O 1
ATOM 1608 N N . GLN A 1 197 ? -14.839 -7.237 44.507 1.00 98.50 197 GLN A N 1
ATOM 1609 C CA . GLN A 1 197 ? -14.886 -8.108 45.688 1.00 98.50 197 GLN A CA 1
ATOM 1610 C C . GLN A 1 197 ? -15.120 -7.315 46.982 1.00 98.50 197 GLN A C 1
ATOM 1612 O O . GLN A 1 197 ? -15.952 -7.695 47.807 1.00 98.50 197 GLN A O 1
ATOM 1617 N N . MET A 1 198 ? -14.433 -6.181 47.154 1.00 98.50 198 MET A N 1
ATOM 1618 C CA . MET A 1 198 ? -14.660 -5.295 48.300 1.00 98.50 198 MET A CA 1
ATOM 1619 C C . MET A 1 198 ? -16.086 -4.730 48.321 1.00 98.50 198 MET A C 1
ATOM 1621 O O . MET A 1 198 ? -16.706 -4.638 49.382 1.00 98.50 198 MET A O 1
ATOM 1625 N N . HIS A 1 199 ? -16.620 -4.348 47.159 1.00 98.19 199 HIS A N 1
ATOM 1626 C CA . HIS A 1 199 ? -17.977 -3.824 47.050 1.00 98.19 199 HIS A CA 1
ATOM 1627 C C . HIS A 1 199 ? -19.029 -4.881 47.413 1.00 98.19 199 HIS A C 1
ATOM 1629 O O . HIS A 1 199 ? -19.960 -4.590 48.163 1.00 98.19 199 HIS A O 1
ATOM 1635 N N . GLU A 1 200 ? -18.853 -6.120 46.954 1.00 98.56 200 GLU A N 1
ATOM 1636 C CA . GLU A 1 200 ? -19.729 -7.246 47.298 1.00 98.56 200 GLU A CA 1
ATOM 1637 C C . GLU A 1 200 ? -19.733 -7.529 48.807 1.00 98.56 200 GLU A C 1
ATOM 1639 O O . GLU A 1 200 ? -20.799 -7.708 49.398 1.00 98.56 200 GLU A O 1
ATOM 1644 N N . GLN A 1 201 ? -18.568 -7.493 49.461 1.00 98.44 201 GLN A N 1
ATOM 1645 C CA . GLN A 1 201 ? -18.470 -7.641 50.919 1.00 98.44 201 GLN A CA 1
ATOM 1646 C C . GLN A 1 201 ? -19.204 -6.521 51.668 1.00 98.44 201 GLN A C 1
ATOM 1648 O O . GLN A 1 201 ? -19.912 -6.778 52.645 1.00 98.44 201 GLN A O 1
ATOM 1653 N N . LEU A 1 202 ? -19.075 -5.274 51.203 1.00 98.50 202 LEU A N 1
ATOM 1654 C CA . LEU A 1 202 ? -19.791 -4.134 51.782 1.00 98.50 202 LEU A CA 1
ATOM 1655 C C . LEU A 1 202 ? -21.310 -4.283 51.644 1.00 98.50 202 LEU A C 1
ATOM 1657 O O . LEU A 1 202 ? -22.032 -3.993 52.600 1.00 98.50 202 LEU A O 1
ATOM 1661 N N . ILE A 1 203 ? -21.796 -4.766 50.495 1.00 98.50 203 ILE A N 1
ATOM 1662 C CA . ILE A 1 203 ? -23.221 -5.056 50.285 1.00 98.50 203 ILE A CA 1
ATOM 1663 C C . ILE A 1 203 ? -23.700 -6.113 51.284 1.00 98.50 203 ILE A C 1
ATOM 1665 O O . ILE A 1 203 ? -24.687 -5.878 51.982 1.00 98.50 203 ILE A O 1
ATOM 1669 N N . GLN A 1 204 ? -22.980 -7.230 51.421 1.00 98.31 204 GLN A N 1
ATOM 1670 C CA . GLN A 1 204 ? -23.343 -8.298 52.361 1.00 98.31 204 GLN A CA 1
ATOM 1671 C C . GLN A 1 204 ? -23.433 -7.784 53.804 1.00 98.31 204 GLN A C 1
ATOM 1673 O O . GLN A 1 204 ? -24.395 -8.073 54.519 1.00 98.31 204 GLN A O 1
ATOM 1678 N N . MET A 1 205 ? -22.464 -6.971 54.233 1.00 98.25 205 MET A N 1
ATOM 1679 C CA . MET A 1 205 ? -22.472 -6.372 55.569 1.00 98.25 205 MET A CA 1
ATOM 1680 C C . MET A 1 205 ? -23.650 -5.401 55.752 1.00 98.25 205 MET A C 1
ATOM 1682 O O . MET A 1 205 ? -24.318 -5.419 56.789 1.00 98.25 205 MET A O 1
ATOM 1686 N N . HIS A 1 206 ? -23.946 -4.575 54.745 1.00 98.12 206 HIS A N 1
ATOM 1687 C CA . HIS A 1 206 ? -25.091 -3.665 54.770 1.00 98.12 206 HIS A CA 1
ATOM 1688 C C . HIS A 1 206 ? -26.425 -4.422 54.882 1.00 98.12 206 HIS A C 1
ATOM 1690 O O . HIS A 1 206 ? -27.304 -4.027 55.654 1.00 98.12 206 HIS A O 1
ATOM 1696 N N . GLU A 1 207 ? -26.584 -5.526 54.150 1.00 97.94 207 GLU A N 1
ATOM 1697 C CA . GLU A 1 207 ? -27.774 -6.381 54.214 1.00 97.94 207 GLU A CA 1
ATOM 1698 C C . GLU A 1 207 ? -27.956 -7.013 55.600 1.00 97.94 207 GLU A C 1
ATOM 1700 O O . GLU A 1 207 ? -29.062 -6.980 56.148 1.00 97.94 207 GLU A O 1
ATOM 1705 N N . GLN A 1 208 ? -26.876 -7.515 56.207 1.00 98.00 208 GLN A N 1
ATOM 1706 C CA . GLN A 1 208 ? -26.890 -8.073 57.564 1.00 98.00 208 GLN A CA 1
ATOM 1707 C C . GLN A 1 208 ? -27.274 -7.028 58.622 1.00 98.00 208 GLN A C 1
ATOM 1709 O O . GLN A 1 208 ? -28.122 -7.287 59.485 1.00 98.00 208 GLN A O 1
ATOM 1714 N N . LEU A 1 209 ? -26.697 -5.825 58.543 1.00 98.00 209 LEU A N 1
ATOM 1715 C CA . LEU A 1 209 ? -27.037 -4.712 59.436 1.00 98.00 209 LEU A CA 1
ATOM 1716 C C . LEU A 1 209 ? -28.500 -4.285 59.262 1.00 98.00 209 LEU A C 1
ATOM 1718 O O . LEU A 1 209 ? -29.220 -4.119 60.247 1.00 98.00 209 LEU A O 1
ATOM 1722 N N . SER A 1 210 ? -28.967 -4.179 58.016 1.00 98.00 210 SER A N 1
ATOM 1723 C CA . SER A 1 210 ? -30.359 -3.846 57.691 1.00 98.00 210 SER A CA 1
ATOM 1724 C C . SER A 1 210 ? -31.344 -4.896 58.209 1.00 98.00 210 SER A C 1
ATOM 1726 O O . SER A 1 210 ? -32.442 -4.566 58.660 1.00 98.00 210 SER A O 1
ATOM 1728 N N . PHE A 1 211 ? -30.978 -6.177 58.150 1.00 97.69 211 PHE A N 1
ATOM 1729 C CA . PHE A 1 211 ? -31.763 -7.257 58.741 1.00 97.69 211 PHE A CA 1
ATOM 1730 C C . PHE A 1 211 ? -31.841 -7.122 60.269 1.00 97.69 211 PHE A C 1
ATOM 1732 O O . PHE A 1 211 ? -32.939 -7.064 60.822 1.00 97.69 211 PHE A O 1
ATOM 1739 N N . SER A 1 212 ? -30.693 -6.963 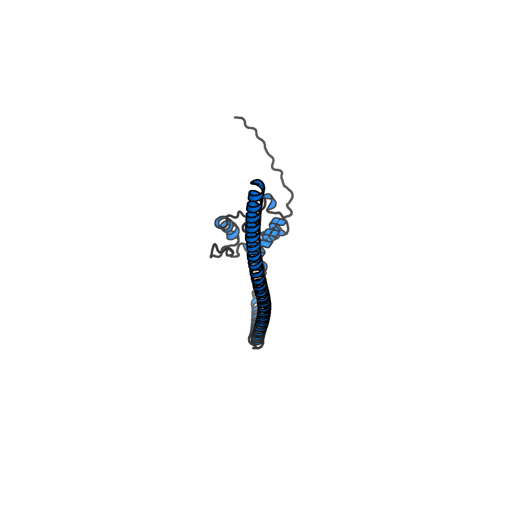60.931 1.00 97.19 212 SER A N 1
ATOM 1740 C CA . SER A 1 212 ? -30.594 -6.834 62.392 1.00 97.19 212 SER A CA 1
ATOM 1741 C C . SER A 1 212 ? -31.376 -5.626 62.923 1.00 97.19 212 SER A C 1
ATOM 1743 O O . SER A 1 212 ? -32.071 -5.712 63.937 1.00 97.19 212 SER A O 1
ATOM 1745 N N . LEU A 1 213 ? -31.322 -4.498 62.207 1.00 97.12 213 LEU A N 1
ATOM 1746 C CA . LEU A 1 213 ? -32.082 -3.296 62.545 1.00 97.12 213 LEU A CA 1
ATOM 1747 C C . LEU A 1 213 ? -33.595 -3.542 62.479 1.00 97.12 213 LEU A C 1
ATOM 1749 O O . LEU A 1 213 ? -34.319 -3.140 63.391 1.00 97.12 213 LEU A O 1
ATOM 1753 N N . ARG A 1 214 ? -34.075 -4.232 61.435 1.00 96.19 214 ARG A N 1
ATOM 1754 C CA . ARG A 1 214 ? -35.496 -4.590 61.300 1.00 96.19 214 ARG A CA 1
ATOM 1755 C C . ARG A 1 214 ? -35.960 -5.501 62.433 1.00 96.19 214 ARG A C 1
ATOM 1757 O O . ARG A 1 214 ? -37.033 -5.268 62.986 1.00 96.19 214 ARG A O 1
ATOM 1764 N N . GLU A 1 215 ? -35.159 -6.492 62.822 1.00 96.19 215 GLU A N 1
ATOM 1765 C CA . GLU A 1 215 ? -35.480 -7.347 63.972 1.00 96.19 215 GLU A CA 1
ATOM 1766 C C . GLU A 1 215 ? -35.564 -6.550 65.280 1.00 96.19 215 GLU A C 1
ATOM 1768 O O . GLU A 1 215 ? -36.496 -6.741 66.067 1.00 96.19 215 GLU A O 1
ATOM 1773 N N . HIS A 1 216 ? -34.625 -5.628 65.514 1.00 95.69 216 HIS A N 1
ATOM 1774 C CA . HIS A 1 216 ? -34.661 -4.753 66.685 1.00 95.69 216 HIS A CA 1
ATOM 1775 C C . HIS A 1 216 ? -35.905 -3.858 66.704 1.00 95.69 216 HIS A C 1
ATOM 1777 O O . HIS A 1 216 ? -36.569 -3.761 67.737 1.00 95.69 216 HIS A O 1
ATOM 1783 N N . GLN A 1 217 ? -36.268 -3.257 65.570 1.00 94.94 217 GLN A N 1
ATOM 1784 C CA . GLN A 1 217 ? -37.478 -2.438 65.455 1.00 94.94 217 GLN A CA 1
ATOM 1785 C C . GLN A 1 217 ? -38.752 -3.248 65.740 1.00 94.94 217 GLN A C 1
ATOM 1787 O O . GLN A 1 217 ? -39.614 -2.787 66.485 1.00 94.94 217 GLN A O 1
ATOM 1792 N N . GLN A 1 218 ? -38.861 -4.479 65.227 1.00 94.56 218 GLN A N 1
ATOM 1793 C CA . GLN A 1 218 ? -40.013 -5.348 65.504 1.00 94.56 218 GLN A CA 1
ATOM 1794 C C . GLN A 1 218 ? -40.150 -5.716 66.986 1.00 94.56 218 GLN A C 1
ATOM 1796 O O . GLN A 1 218 ? -41.271 -5.869 67.472 1.00 94.56 218 GLN A O 1
ATOM 1801 N N . LYS A 1 219 ? -39.033 -5.867 67.709 1.00 93.38 219 LYS A N 1
ATOM 1802 C CA . LYS A 1 219 ? -39.046 -6.130 69.157 1.00 93.38 219 LYS A CA 1
ATOM 1803 C C . LYS A 1 219 ? -39.550 -4.924 69.952 1.00 93.38 219 LYS A C 1
ATOM 1805 O O . LYS A 1 219 ? -40.287 -5.120 70.909 1.00 93.38 219 LYS A O 1
ATOM 1810 N N . LEU A 1 220 ? -39.204 -3.702 69.540 1.00 91.12 220 LEU A N 1
ATOM 1811 C CA . LEU A 1 220 ? -39.641 -2.473 70.216 1.00 91.12 220 LEU A CA 1
ATOM 1812 C C . LEU A 1 220 ? -41.141 -2.188 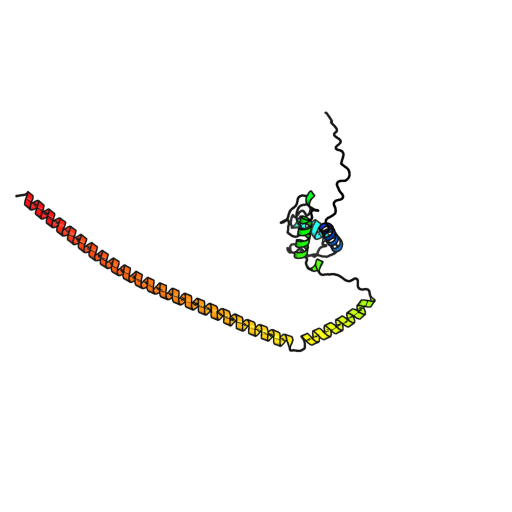70.055 1.00 91.12 220 LEU A C 1
ATOM 1814 O O . LEU A 1 220 ? -41.746 -1.650 70.968 1.00 91.12 220 LEU A O 1
ATOM 1818 N N . VAL A 1 221 ? -41.751 -2.563 68.927 1.00 89.19 221 VAL A N 1
ATOM 1819 C CA . VAL A 1 221 ? -43.189 -2.327 68.664 1.00 89.19 221 VAL A CA 1
ATOM 1820 C C . VAL A 1 221 ? -44.107 -3.289 69.441 1.00 89.19 221 VAL A C 1
ATOM 1822 O O . VAL A 1 221 ? -45.307 -3.054 69.538 1.00 89.19 221 VAL A O 1
ATOM 1825 N N . LYS A 1 222 ? -43.571 -4.389 69.986 1.00 75.25 222 LYS A N 1
ATOM 1826 C CA . LYS A 1 222 ? -44.344 -5.427 70.696 1.00 75.25 222 LYS A CA 1
ATOM 1827 C C . LYS A 1 222 ? -44.400 -5.248 72.225 1.00 75.25 222 LYS A C 1
ATOM 1829 O O . LYS A 1 222 ? -44.936 -6.131 72.891 1.00 75.25 222 LYS A O 1
ATOM 1834 N N . VAL A 1 223 ? -43.839 -4.163 72.763 1.00 53.75 223 VAL A N 1
ATOM 1835 C CA . VAL A 1 223 ? -43.844 -3.795 74.196 1.00 53.75 223 VAL A CA 1
ATOM 1836 C C . VAL A 1 223 ? -44.823 -2.652 74.414 1.00 53.75 223 VAL A C 1
ATOM 1838 O O . VAL A 1 223 ? -45.573 -2.721 75.410 1.00 53.75 223 VAL A O 1
#

Radius of gyration: 44.39 Å; chains: 1; bounding box: 92×40×133 Å

Organism: NCBI:txid931172

Foldseek 3Di:
DDDDDDDPDDDPDDDPPPQPPLNVVLVVLCVVQQQPWDDDPVNPDPDTDGSVCCVPPVLCPPLVDDLQFAASLVSRPDGDDNVCCRPPVNSVVNVVSCCVRCVVSVPDPPDPDDPVVVVVVVVVVVVVVVVVCCVVVVPPPVVVVVVVVVVVVVVVVVVVVVVVVVVVVVVVVVVVVVVVVVVVVVVVVVVVVVVVVVVVVVVVVVVVVVVVVVVVVVVVVVD

Sequence (223 aa):
MESLNRVSSCPLIGPTINSSPLYVRYHNLIYHRKACLVTCPFSCSGDPMSFGEFLRVHMKEVHQVNASHACPFCLGRFQWLRQEARSEEVNRHRLECMKALFPELFHSRVPKIRPNDKQREQSQLFAEIKQLHHDLVCEGSESKLKEQIRNLLLDHDAAEITKLRAQLSTLEEARNQREQLIQEKEQLIQEKEQLIQMHEQLIQMHEQLSFSLREHQQKLVKV